Protein AF-A0A285HHF1-F1 (afdb_monomer_lite)

Secondary structure (DSSP, 8-state):
--------HHHHHHHHHHHHHHHHHHHHHHHHHHHHHHHHHHHHHHHHHHHHHHHHHHHHHHHHHHHHHHHHHHHHHHHHHHHHHHHHS---HHHHHHHHHHHHHHHHHHHHHHHHHHHHHHHHHHHHHHHHHHHHHHHHHHHHHHHHHHHHHHHHHHHHHHHHHHHHHHHHHHHHHHHHHHTSPP--

Foldseek 3Di:
DDDPDPQQLVSLLVVLVVLLVVLVVLLVVLVVLLVVLVVLLVVLVVLLVVLVVVVVVLVVLLVQLVVLLVQLVVLQVVLVVLVVVLVPDPDPPVSNVVSNVSSVVSNVSSVVSNVSSVVSVVVSVVSVVVSVVSNVVSVVSNVSSVVSNVSSVVSNVVSVVSNVVSVVSNVVSVVVVVVVVVVDPPDD

Radius of gyration: 40.67 Å; chains: 1; bounding box: 83×27×129 Å

Sequence (188 aa):
MTFPYVADPDGRDRAGQARDDVAELRDRAARLRDSDAGDRDRLAIERVAAGESMLWEEQDRLQAAALRDKAAASRAEAARLREQAAATGLPDREQLRVLWHQAAADREAAAADREQAAADRDAVRAYLWQVRREQAAAASDRAAAGRDRKDSAADRTAAEQDRDFVDCGRQQAAVERAMAEESRPPTR

Organism: NCBI:txid1036182

Structure (mmCIF, N/CA/C/O backbone):
data_AF-A0A285HHF1-F1
#
_entry.id   AF-A0A285HHF1-F1
#
loop_
_atom_site.group_PDB
_atom_site.id
_atom_site.type_symbol
_atom_site.label_atom_id
_atom_site.label_alt_id
_atom_site.label_comp_id
_atom_site.label_asym_id
_atom_site.label_entity_id
_atom_site.label_seq_id
_atom_site.pdbx_PDB_ins_code
_atom_site.Cartn_x
_atom_site.Cartn_y
_atom_site.Cartn_z
_atom_site.occupancy
_atom_site.B_iso_or_equiv
_atom_site.auth_seq_id
_atom_site.auth_comp_id
_atom_site.auth_asym_id
_atom_site.auth_atom_id
_atom_site.pdbx_PDB_model_num
ATOM 1 N N . MET A 1 1 ? 42.801 -19.812 -40.713 1.00 52.06 1 MET A N 1
ATOM 2 C CA . MET A 1 1 ? 42.753 -18.337 -40.673 1.00 52.06 1 MET A CA 1
ATOM 3 C C . MET A 1 1 ? 41.535 -17.899 -41.461 1.00 52.06 1 MET A C 1
ATOM 5 O O . MET A 1 1 ? 41.552 -17.961 -42.681 1.00 52.06 1 MET A O 1
ATOM 9 N N . THR A 1 2 ? 40.447 -17.577 -40.774 1.00 53.72 2 THR A N 1
ATOM 10 C CA . THR A 1 2 ? 39.254 -16.982 -41.381 1.00 53.72 2 THR A CA 1
ATOM 11 C C . THR A 1 2 ? 39.557 -15.505 -41.600 1.00 53.72 2 THR A C 1
ATOM 13 O O . THR A 1 2 ? 39.729 -14.768 -40.632 1.00 53.72 2 THR A O 1
ATOM 16 N N . PHE A 1 3 ? 39.705 -15.083 -42.856 1.00 47.31 3 PHE A N 1
ATOM 17 C CA . PHE A 1 3 ? 39.811 -13.661 -43.173 1.00 47.31 3 PHE A CA 1
ATOM 18 C C . PHE A 1 3 ? 38.476 -12.997 -42.814 1.00 47.31 3 PHE A C 1
ATOM 20 O O . PHE A 1 3 ? 37.436 -13.507 -43.245 1.00 47.31 3 PHE A O 1
ATOM 27 N N . PRO A 1 4 ? 38.464 -11.918 -42.010 1.00 59.91 4 PRO A N 1
ATOM 28 C CA . PRO A 1 4 ? 37.236 -11.187 -41.752 1.00 59.91 4 PRO A CA 1
ATOM 29 C C . PRO A 1 4 ? 36.729 -10.674 -43.097 1.00 59.91 4 PRO A C 1
ATOM 31 O O . PRO A 1 4 ? 37.432 -9.955 -43.805 1.00 59.91 4 PRO A O 1
ATOM 34 N N . TYR A 1 5 ? 35.534 -11.119 -43.475 1.00 64.62 5 TYR A N 1
ATOM 35 C CA . TYR A 1 5 ? 34.846 -10.648 -44.665 1.00 64.62 5 TYR A CA 1
ATOM 36 C C . TYR A 1 5 ? 34.687 -9.133 -44.516 1.00 64.62 5 TYR A C 1
ATOM 38 O O . TYR A 1 5 ? 33.949 -8.676 -43.641 1.00 64.62 5 TYR A O 1
ATOM 46 N N . VAL A 1 6 ? 35.437 -8.354 -45.300 1.00 58.50 6 VAL A N 1
ATOM 47 C CA . VAL A 1 6 ? 35.272 -6.899 -45.341 1.00 58.50 6 VAL A CA 1
ATOM 48 C C . VAL A 1 6 ? 33.879 -6.670 -45.903 1.00 58.50 6 VAL A C 1
ATOM 50 O O . VAL A 1 6 ? 33.626 -6.936 -47.076 1.00 58.50 6 VAL A O 1
ATOM 53 N N . ALA A 1 7 ? 32.945 -6.291 -45.035 1.00 67.62 7 ALA A N 1
ATOM 54 C CA . ALA A 1 7 ? 31.584 -6.021 -45.448 1.00 67.62 7 ALA A CA 1
ATOM 55 C C . ALA A 1 7 ? 31.609 -4.841 -46.426 1.00 67.62 7 ALA A C 1
ATOM 57 O O . ALA A 1 7 ? 31.965 -3.718 -46.055 1.00 67.62 7 ALA A O 1
ATOM 58 N N . ASP A 1 8 ? 31.237 -5.125 -47.673 1.00 83.50 8 ASP A N 1
ATOM 59 C CA . ASP A 1 8 ? 30.929 -4.129 -48.697 1.00 83.50 8 ASP A CA 1
ATOM 60 C C . ASP A 1 8 ? 30.085 -2.991 -48.076 1.00 83.50 8 ASP A C 1
ATOM 62 O O . ASP A 1 8 ? 29.221 -3.295 -47.241 1.00 83.50 8 ASP A O 1
ATOM 66 N N . PRO A 1 9 ? 30.346 -1.701 -48.370 1.00 82.12 9 PRO A N 1
ATOM 67 C CA . PRO A 1 9 ? 29.571 -0.563 -47.864 1.00 82.12 9 PRO A CA 1
ATOM 68 C C . PRO A 1 9 ? 28.051 -0.797 -47.797 1.00 82.12 9 PRO A C 1
ATOM 70 O O . PRO A 1 9 ? 27.448 -0.544 -46.754 1.00 82.12 9 PRO A O 1
ATOM 73 N N . ASP A 1 10 ? 27.446 -1.405 -48.820 1.00 82.56 10 ASP A N 1
ATOM 74 C CA . ASP A 1 10 ? 26.005 -1.711 -48.848 1.00 82.56 10 ASP A CA 1
ATOM 75 C C . ASP A 1 10 ? 25.582 -2.795 -47.833 1.00 82.56 10 ASP A C 1
ATOM 77 O O . ASP A 1 10 ? 24.429 -2.870 -47.393 1.00 82.56 10 ASP A O 1
ATOM 81 N N . GLY A 1 11 ? 26.502 -3.684 -47.460 1.00 84.69 11 GLY A N 1
ATOM 82 C CA . GLY A 1 11 ? 26.327 -4.639 -46.368 1.00 84.69 11 GLY A CA 1
ATOM 83 C C . GLY A 1 11 ? 26.357 -3.965 -44.995 1.00 84.69 11 GLY A C 1
ATOM 84 O O . GLY A 1 11 ? 25.571 -4.335 -44.121 1.00 84.69 11 GLY A O 1
ATOM 85 N N . ARG A 1 12 ? 27.213 -2.950 -44.812 1.00 84.06 12 ARG A N 1
ATOM 86 C CA . ARG A 1 12 ? 27.250 -2.136 -43.584 1.00 84.06 12 ARG A CA 1
ATOM 87 C C . ARG A 1 12 ? 26.017 -1.259 -43.436 1.00 84.06 12 ARG A C 1
ATOM 89 O O . ARG A 1 12 ? 25.470 -1.226 -42.341 1.00 84.06 12 ARG A O 1
ATOM 96 N N . ASP A 1 13 ? 25.534 -0.646 -44.515 1.00 84.50 13 ASP A N 1
ATOM 97 C CA . ASP A 1 13 ? 24.312 0.168 -44.487 1.00 84.50 13 ASP A CA 1
ATOM 98 C C . ASP A 1 13 ? 23.093 -0.681 -44.069 1.00 84.50 13 ASP A C 1
ATOM 100 O O . ASP A 1 13 ? 22.331 -0.291 -43.182 1.00 84.50 13 ASP A O 1
ATOM 104 N N . ARG A 1 14 ? 22.954 -1.904 -44.608 1.00 87.31 14 ARG A N 1
ATOM 105 C CA . ARG A 1 14 ? 21.893 -2.848 -44.199 1.00 87.31 14 ARG A CA 1
ATOM 106 C C . ARG A 1 14 ? 22.029 -3.324 -42.754 1.00 87.31 14 ARG A C 1
ATOM 108 O O . ARG A 1 14 ? 21.030 -3.405 -42.042 1.00 87.31 14 ARG A O 1
ATOM 115 N N . ALA A 1 15 ? 23.246 -3.645 -42.314 1.00 86.94 15 ALA A N 1
ATOM 116 C CA . ALA A 1 15 ? 23.499 -4.010 -40.920 1.00 86.94 15 ALA A CA 1
ATOM 117 C C . ALA A 1 15 ? 23.217 -2.836 -39.968 1.00 86.94 15 ALA A C 1
ATOM 119 O O . ALA A 1 15 ? 22.739 -3.051 -38.856 1.00 86.94 15 ALA A O 1
ATOM 120 N N . GLY A 1 16 ? 23.485 -1.610 -40.423 1.00 87.81 16 GLY A N 1
ATOM 121 C CA . GLY A 1 16 ? 23.166 -0.380 -39.720 1.00 87.81 16 GLY A CA 1
ATOM 122 C C . GLY A 1 16 ? 21.665 -0.193 -39.542 1.00 87.81 16 GLY A C 1
ATOM 123 O O . GLY A 1 16 ? 21.203 -0.037 -38.419 1.00 87.81 16 GLY A O 1
ATOM 124 N N . GLN A 1 17 ? 20.895 -0.333 -40.624 1.00 90.69 17 GLN A N 1
ATOM 125 C CA . GLN A 1 17 ? 19.433 -0.258 -40.564 1.00 90.69 17 GLN A CA 1
ATOM 126 C C . GLN A 1 17 ? 18.845 -1.277 -39.580 1.00 90.69 17 GLN A C 1
ATOM 128 O O . GLN A 1 17 ? 18.032 -0.921 -38.737 1.00 90.69 17 GLN A O 1
ATOM 133 N N . ALA A 1 18 ? 19.306 -2.530 -39.628 1.00 91.38 18 ALA A N 1
ATOM 134 C CA . ALA A 1 18 ? 18.828 -3.558 -38.707 1.00 91.38 18 ALA A CA 1
ATOM 135 C C . ALA A 1 18 ? 19.126 -3.222 -37.231 1.00 91.38 18 ALA A C 1
ATOM 137 O O . ALA A 1 18 ? 18.340 -3.566 -36.351 1.00 91.38 18 ALA A O 1
ATOM 138 N N . ARG A 1 19 ? 20.254 -2.560 -36.943 1.00 91.50 19 ARG A N 1
ATOM 139 C CA . ARG A 1 19 ? 20.588 -2.096 -35.588 1.00 91.50 19 ARG A CA 1
ATOM 140 C C . ARG A 1 19 ? 19.724 -0.917 -35.154 1.00 91.50 19 ARG A C 1
ATOM 142 O O . ARG A 1 19 ? 19.270 -0.923 -34.014 1.00 91.50 19 ARG A O 1
ATOM 149 N N . ASP A 1 20 ? 19.456 0.032 -36.047 1.00 90.56 20 ASP A N 1
ATOM 150 C CA . ASP A 1 20 ? 18.546 1.150 -35.774 1.00 90.56 20 ASP A CA 1
ATOM 151 C C . ASP A 1 20 ? 17.131 0.651 -35.457 1.00 90.56 20 ASP A C 1
ATOM 153 O O . ASP A 1 20 ? 16.539 1.077 -34.464 1.00 90.56 20 ASP A O 1
ATOM 157 N N . ASP A 1 21 ? 16.627 -0.318 -36.227 1.00 93.88 21 ASP A N 1
ATOM 158 C CA . ASP A 1 21 ? 15.320 -0.937 -35.988 1.00 93.88 21 ASP A CA 1
ATOM 159 C C . ASP A 1 21 ? 15.276 -1.617 -34.601 1.00 93.88 21 ASP A C 1
ATOM 161 O O . ASP A 1 21 ? 14.307 -1.482 -33.848 1.00 93.88 21 ASP A O 1
ATOM 165 N N . VAL A 1 22 ? 16.349 -2.323 -34.213 1.00 92.56 22 VAL A N 1
ATOM 166 C CA . VAL A 1 22 ? 16.480 -2.934 -32.876 1.00 92.56 22 VAL A CA 1
ATOM 167 C C . VAL A 1 22 ? 16.540 -1.870 -31.775 1.00 92.56 22 VAL A C 1
ATOM 169 O O . VAL A 1 22 ? 15.899 -2.037 -30.733 1.00 92.56 22 VAL A O 1
ATOM 172 N N . ALA A 1 23 ? 17.274 -0.777 -31.990 1.00 90.00 23 ALA A N 1
ATOM 173 C CA . ALA A 1 23 ? 17.367 0.337 -31.053 1.00 90.00 23 ALA A CA 1
ATOM 174 C C . ALA A 1 23 ? 16.000 1.017 -30.850 1.00 90.00 23 ALA A C 1
ATOM 176 O O . ALA A 1 23 ? 15.615 1.307 -29.716 1.00 90.00 23 ALA A O 1
ATOM 177 N N . GLU A 1 24 ? 15.221 1.210 -31.918 1.00 94.25 24 GLU A N 1
ATOM 178 C CA . GLU A 1 24 ? 13.861 1.753 -31.840 1.00 94.25 24 GLU A CA 1
ATOM 179 C C . GLU A 1 24 ? 12.906 0.825 -31.074 1.00 94.25 24 GLU A C 1
ATOM 181 O O . GLU A 1 24 ? 12.159 1.279 -30.199 1.00 94.25 24 GLU A O 1
ATOM 186 N N . LEU A 1 25 ? 12.955 -0.485 -31.339 1.00 94.50 25 LEU A N 1
ATOM 187 C CA . LEU A 1 25 ? 12.171 -1.470 -30.588 1.00 94.50 25 LEU A CA 1
ATOM 188 C C . LEU A 1 25 ? 12.514 -1.448 -29.093 1.00 94.50 25 LEU A C 1
ATOM 190 O O . LEU A 1 25 ? 11.609 -1.516 -28.255 1.00 94.50 25 LEU A O 1
ATOM 194 N N . ARG A 1 26 ? 13.801 -1.313 -28.756 1.00 93.12 26 ARG A N 1
ATOM 195 C CA . ARG A 1 26 ? 14.273 -1.223 -27.370 1.00 93.12 26 ARG A CA 1
ATOM 196 C C . ARG A 1 26 ? 13.771 0.050 -26.682 1.00 93.12 26 ARG A C 1
ATOM 198 O O . ARG A 1 26 ? 13.234 -0.035 -25.579 1.00 93.12 26 ARG A O 1
ATOM 205 N N . ASP A 1 27 ? 13.838 1.200 -27.349 1.00 92.88 27 ASP A N 1
ATOM 206 C CA . ASP A 1 27 ? 13.285 2.459 -26.831 1.00 92.88 27 ASP A CA 1
ATOM 207 C C . ASP A 1 27 ? 11.776 2.372 -26.593 1.00 92.88 27 ASP A C 1
ATOM 209 O O . ASP A 1 27 ? 11.262 2.858 -25.581 1.00 92.88 27 ASP A O 1
ATOM 213 N N . ARG A 1 28 ? 11.044 1.733 -27.512 1.00 95.50 28 ARG A N 1
ATOM 214 C CA . ARG A 1 28 ? 9.604 1.521 -27.355 1.00 95.50 28 ARG A CA 1
ATOM 215 C C . ARG A 1 28 ? 9.303 0.638 -26.147 1.00 95.50 28 ARG A C 1
ATOM 217 O O . ARG A 1 28 ? 8.414 0.977 -25.366 1.00 95.50 28 ARG A O 1
ATOM 224 N N . ALA A 1 29 ? 10.046 -0.453 -25.973 1.00 91.75 29 ALA A N 1
ATOM 225 C CA . ALA A 1 29 ? 9.913 -1.332 -24.815 1.00 91.75 29 ALA A CA 1
ATOM 226 C C . ALA A 1 29 ? 10.217 -0.593 -23.500 1.00 91.75 29 ALA A C 1
ATOM 228 O O . ALA A 1 29 ? 9.445 -0.704 -22.549 1.00 91.75 29 ALA A O 1
ATOM 229 N N . ALA A 1 30 ? 11.271 0.229 -23.467 1.00 90.69 30 ALA A N 1
ATOM 230 C CA . ALA A 1 30 ? 11.619 1.057 -22.314 1.00 90.69 30 ALA A CA 1
ATOM 231 C C . ALA A 1 30 ? 10.503 2.055 -21.951 1.00 90.69 30 ALA A C 1
ATOM 233 O O . ALA A 1 30 ? 10.163 2.208 -20.780 1.00 90.69 30 ALA A O 1
ATOM 234 N N . ARG A 1 31 ? 9.870 2.702 -22.942 1.00 94.88 31 ARG A N 1
ATOM 235 C CA . ARG A 1 31 ? 8.732 3.613 -22.699 1.00 94.88 31 ARG A CA 1
ATOM 236 C C . ARG A 1 31 ? 7.513 2.894 -22.126 1.00 94.88 31 ARG A C 1
ATOM 238 O O . ARG A 1 31 ? 6.874 3.427 -21.224 1.00 94.88 31 ARG A O 1
ATOM 245 N N . LEU A 1 32 ? 7.188 1.707 -22.643 1.00 95.69 32 LEU A N 1
ATOM 246 C CA . LEU A 1 32 ? 6.092 0.892 -22.109 1.00 95.69 32 LEU A CA 1
ATOM 247 C C . LEU A 1 32 ? 6.370 0.502 -20.656 1.00 95.69 32 LEU A C 1
ATOM 249 O O . LEU A 1 32 ? 5.525 0.715 -19.793 1.00 95.69 32 LEU A O 1
ATOM 253 N N . ARG A 1 33 ? 7.590 0.039 -20.367 1.00 94.44 33 ARG A N 1
ATOM 254 C CA . ARG A 1 33 ? 8.008 -0.319 -19.010 1.00 94.44 33 ARG A CA 1
ATOM 255 C C . ARG A 1 33 ? 7.965 0.880 -18.051 1.00 94.44 33 ARG A C 1
ATOM 257 O O . ARG A 1 33 ? 7.525 0.733 -16.915 1.00 94.44 33 ARG A O 1
ATOM 264 N N . ASP A 1 34 ? 8.365 2.071 -18.502 1.00 92.38 34 ASP A N 1
ATOM 265 C CA . ASP A 1 34 ? 8.253 3.307 -17.713 1.00 92.38 34 ASP A CA 1
ATOM 266 C C . ASP A 1 34 ? 6.791 3.680 -17.421 1.00 92.38 34 ASP A C 1
ATOM 268 O O . ASP A 1 34 ? 6.480 4.109 -16.307 1.00 92.38 34 ASP A O 1
ATOM 272 N N . SER A 1 35 ? 5.894 3.488 -18.396 1.00 96.19 35 SER A N 1
ATOM 273 C CA . SER A 1 35 ? 4.451 3.687 -18.216 1.00 96.19 35 SER A CA 1
ATOM 274 C C . SER A 1 35 ? 3.893 2.730 -17.165 1.00 96.19 35 SER A C 1
ATOM 276 O O . SER A 1 35 ? 3.292 3.180 -16.190 1.00 96.19 35 SER A O 1
ATOM 278 N N . ASP A 1 36 ? 4.171 1.432 -17.304 1.00 94.50 36 ASP A N 1
ATOM 279 C CA . ASP A 1 36 ? 3.724 0.397 -16.365 1.00 94.50 36 ASP A CA 1
ATOM 280 C C . ASP A 1 36 ? 4.267 0.651 -14.949 1.00 94.50 36 ASP A C 1
ATOM 282 O O . ASP A 1 36 ? 3.557 0.503 -13.950 1.00 94.50 36 ASP A O 1
ATOM 286 N N . ALA A 1 37 ? 5.526 1.086 -14.844 1.00 91.56 37 ALA A N 1
ATOM 287 C CA . ALA A 1 37 ? 6.136 1.487 -13.583 1.00 91.56 37 ALA A CA 1
ATOM 288 C C . ALA A 1 37 ? 5.448 2.720 -12.973 1.00 91.56 37 ALA A C 1
ATOM 290 O O . ALA A 1 37 ? 5.321 2.813 -11.751 1.00 91.56 37 ALA A O 1
ATOM 291 N N . GLY A 1 38 ? 5.019 3.675 -13.800 1.00 94.62 38 GLY A N 1
ATOM 292 C CA . GLY A 1 38 ? 4.247 4.842 -13.376 1.00 94.62 38 GLY A CA 1
ATOM 293 C C . GLY A 1 38 ? 2.868 4.467 -12.833 1.00 94.62 38 GLY A C 1
ATOM 294 O O . GLY A 1 38 ? 2.497 4.916 -11.748 1.00 94.62 38 GLY A O 1
ATOM 295 N N . ASP A 1 39 ? 2.140 3.604 -13.538 1.00 95.75 39 ASP A N 1
ATOM 296 C CA . ASP A 1 39 ? 0.823 3.133 -13.104 1.00 95.75 39 ASP A CA 1
ATOM 297 C C . ASP A 1 39 ? 0.916 2.309 -11.816 1.00 95.75 39 ASP A C 1
ATOM 299 O O . ASP A 1 39 ? 0.127 2.510 -10.890 1.00 95.75 39 ASP A O 1
ATOM 303 N N . ARG A 1 40 ? 1.934 1.449 -11.689 1.00 93.56 40 ARG A N 1
ATOM 304 C CA . ARG A 1 40 ? 2.183 0.689 -10.457 1.00 93.56 40 ARG A CA 1
ATOM 305 C C . ARG A 1 40 ? 2.459 1.599 -9.256 1.00 93.56 40 ARG A C 1
ATOM 307 O O . ARG A 1 40 ? 1.943 1.349 -8.169 1.00 93.56 40 ARG A O 1
ATOM 314 N N . ASP A 1 41 ? 3.248 2.656 -9.441 1.00 92.00 41 ASP A N 1
ATOM 315 C CA . ASP A 1 41 ? 3.540 3.639 -8.389 1.00 92.00 41 ASP A CA 1
ATOM 316 C C . ASP A 1 41 ? 2.273 4.405 -7.972 1.00 92.00 41 ASP A C 1
ATOM 318 O O . ASP A 1 41 ? 2.004 4.565 -6.779 1.00 92.00 41 ASP A O 1
ATOM 322 N N . ARG A 1 42 ? 1.433 4.793 -8.944 1.00 95.50 42 ARG A N 1
ATOM 323 C CA . ARG A 1 42 ? 0.135 5.433 -8.683 1.00 95.50 42 ARG A CA 1
ATOM 324 C C . ARG A 1 42 ? -0.789 4.527 -7.868 1.00 95.50 42 ARG A C 1
ATOM 326 O O . ARG A 1 42 ? -1.274 4.953 -6.824 1.00 95.50 42 ARG A O 1
ATOM 333 N N . LEU A 1 43 ? -0.963 3.273 -8.283 1.00 94.56 43 LEU A N 1
ATOM 334 C CA . LEU A 1 43 ? -1.783 2.298 -7.554 1.00 94.56 43 LEU A CA 1
ATOM 335 C C . LEU A 1 43 ? -1.257 2.059 -6.131 1.00 94.56 43 LEU A C 1
ATOM 337 O O . LEU A 1 43 ? -2.036 1.945 -5.184 1.00 94.56 43 LEU A O 1
ATOM 341 N N . ALA A 1 44 ? 0.067 2.026 -5.951 1.00 91.81 44 ALA A N 1
ATOM 342 C CA . ALA A 1 44 ? 0.682 1.913 -4.633 1.00 91.81 44 ALA A CA 1
ATOM 343 C C . ALA A 1 44 ? 0.378 3.134 -3.741 1.00 91.81 44 ALA A C 1
ATOM 345 O O . ALA A 1 44 ? 0.133 2.968 -2.547 1.00 91.81 44 ALA A O 1
ATOM 346 N N . ILE A 1 45 ? 0.371 4.353 -4.298 1.00 92.31 45 ILE A N 1
ATOM 347 C CA . ILE A 1 45 ? -0.043 5.575 -3.585 1.00 92.31 45 ILE A CA 1
ATOM 348 C C . ILE A 1 45 ? -1.521 5.496 -3.184 1.00 92.31 45 ILE A C 1
ATOM 350 O O . ILE A 1 45 ? -1.841 5.711 -2.016 1.00 92.31 45 ILE A O 1
ATOM 354 N N . GLU A 1 46 ? -2.405 5.161 -4.123 1.00 94.06 46 GLU A N 1
ATOM 355 C CA . GLU A 1 46 ? -3.854 5.078 -3.890 1.00 94.06 46 GLU A CA 1
ATOM 356 C C . GLU A 1 46 ? -4.197 4.066 -2.791 1.00 94.06 46 GLU A C 1
ATOM 358 O O . GLU A 1 46 ? -4.986 4.359 -1.894 1.00 94.06 46 GLU A O 1
ATOM 363 N N . ARG A 1 47 ? -3.540 2.902 -2.801 1.00 90.81 47 ARG A N 1
ATOM 364 C CA . ARG A 1 47 ? -3.688 1.871 -1.767 1.00 90.81 47 ARG A CA 1
ATOM 365 C C . ARG A 1 47 ? -3.303 2.380 -0.375 1.00 90.81 47 ARG A C 1
ATOM 367 O O . ARG A 1 47 ? -4.009 2.101 0.593 1.00 90.81 47 ARG A O 1
ATOM 374 N N . VAL A 1 48 ? -2.202 3.126 -0.261 1.00 92.06 48 VAL A N 1
ATOM 375 C CA . VAL A 1 48 ? -1.783 3.723 1.020 1.00 92.06 48 VAL A CA 1
ATOM 376 C C . VAL A 1 48 ? -2.800 4.771 1.481 1.00 92.06 48 VAL A C 1
ATOM 378 O O . VAL A 1 48 ? -3.225 4.726 2.633 1.00 92.06 48 VAL A O 1
ATOM 381 N N . ALA A 1 49 ? -3.256 5.644 0.581 1.00 91.25 49 ALA A N 1
ATOM 382 C CA . ALA A 1 49 ? -4.241 6.683 0.889 1.00 91.25 49 ALA A CA 1
ATOM 383 C C . ALA A 1 49 ? -5.603 6.108 1.329 1.00 91.25 49 ALA A C 1
ATOM 385 O O . ALA A 1 49 ? -6.235 6.621 2.257 1.00 91.25 49 ALA A O 1
ATOM 386 N N . ALA A 1 50 ? -6.047 5.007 0.714 1.00 90.12 50 ALA A N 1
ATOM 387 C CA . ALA A 1 50 ? -7.258 4.299 1.126 1.00 90.12 50 ALA A CA 1
ATOM 388 C C . ALA A 1 50 ? -7.141 3.765 2.568 1.00 90.12 50 ALA A C 1
ATOM 390 O O . ALA A 1 50 ? -8.076 3.900 3.359 1.00 90.12 50 ALA A O 1
ATOM 391 N N . GLY A 1 51 ? -5.972 3.231 2.938 1.00 88.88 51 GLY A N 1
ATOM 392 C CA . GLY A 1 51 ? -5.682 2.803 4.311 1.00 88.88 51 GLY A CA 1
ATOM 393 C C . GLY A 1 51 ? -5.598 3.954 5.324 1.00 88.88 51 GLY A C 1
ATOM 394 O O . GLY A 1 51 ? -5.857 3.757 6.507 1.00 88.88 51 GLY A O 1
ATOM 395 N N . GLU A 1 52 ? -5.265 5.171 4.902 1.00 89.19 52 GLU A N 1
ATOM 396 C CA . GLU A 1 52 ? -5.285 6.338 5.796 1.00 89.19 52 GLU A CA 1
ATOM 397 C C . GLU A 1 52 ? -6.709 6.829 6.061 1.00 89.19 52 GLU A C 1
ATOM 399 O O . GLU A 1 52 ? -7.038 7.190 7.188 1.00 89.19 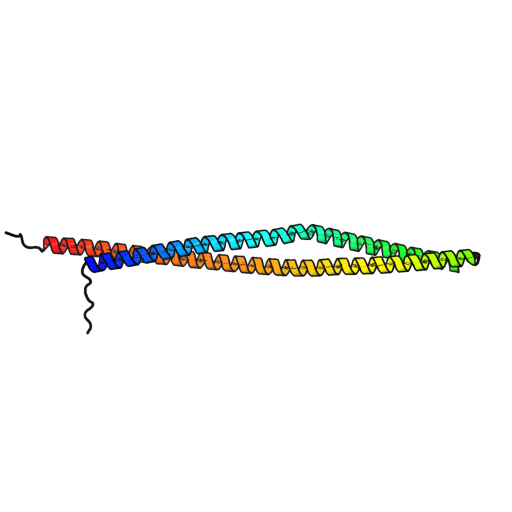52 GLU A O 1
ATOM 404 N N . SER A 1 53 ? -7.578 6.792 5.050 1.00 88.12 53 SER A N 1
ATOM 405 C CA . SER A 1 53 ? -8.971 7.233 5.189 1.00 88.12 53 SER A CA 1
ATOM 406 C C . SER A 1 53 ? -9.755 6.331 6.147 1.00 88.12 53 SER A C 1
ATOM 408 O O . SER A 1 53 ? -10.427 6.816 7.054 1.00 88.12 53 SER A O 1
ATOM 410 N N . MET A 1 54 ? -9.582 5.016 6.015 1.00 90.12 54 MET A N 1
ATOM 411 C CA . MET A 1 54 ? -10.203 4.020 6.892 1.00 90.12 54 MET A CA 1
ATOM 412 C C . MET A 1 54 ? -9.661 4.067 8.337 1.00 90.12 54 MET A C 1
ATOM 414 O O . MET A 1 54 ? -10.335 3.629 9.264 1.00 90.12 54 MET A O 1
ATOM 418 N N . LEU A 1 55 ? -8.471 4.639 8.574 1.00 91.06 55 LEU A N 1
ATOM 419 C CA . LEU A 1 55 ? -7.894 4.738 9.921 1.00 91.06 55 LEU A CA 1
ATOM 420 C C . LEU A 1 55 ? -8.741 5.615 10.855 1.00 91.06 55 LEU A C 1
ATOM 422 O O . LEU A 1 55 ? -8.807 5.326 12.049 1.00 91.06 55 LEU A O 1
ATOM 426 N N . TRP A 1 56 ? -9.381 6.664 10.334 1.00 88.69 56 TRP A N 1
ATOM 427 C CA . TRP A 1 56 ? -10.236 7.544 11.135 1.00 88.69 56 TRP A CA 1
ATOM 428 C C . TRP A 1 56 ? -11.470 6.811 11.662 1.00 88.69 56 TRP A C 1
A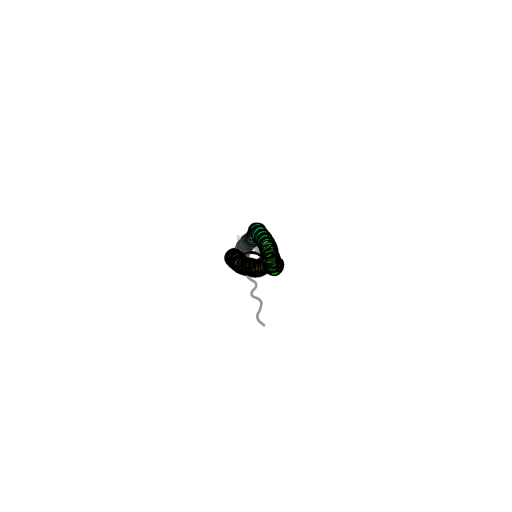TOM 430 O O . TRP A 1 56 ? -11.765 6.893 12.852 1.00 88.69 56 TRP A O 1
ATOM 440 N N . GLU A 1 57 ? -12.119 6.006 10.820 1.00 90.88 57 GLU A N 1
ATOM 441 C CA . GLU A 1 57 ? -13.267 5.190 11.234 1.00 90.88 57 GLU A CA 1
ATOM 442 C C . GLU A 1 57 ? -12.886 4.189 12.333 1.00 90.88 57 GLU A C 1
ATOM 444 O O . GLU A 1 57 ? -13.632 3.966 13.287 1.00 90.88 57 GLU A O 1
ATOM 449 N N . GLU A 1 58 ? -11.697 3.595 12.236 1.00 91.88 58 GLU A N 1
ATOM 450 C CA . GLU A 1 58 ? -11.208 2.641 13.233 1.00 91.88 58 GLU A CA 1
ATOM 451 C C . GLU A 1 58 ? -10.804 3.329 14.546 1.00 91.88 58 GLU A C 1
ATOM 453 O O . GLU A 1 58 ? -10.985 2.763 15.627 1.00 91.88 58 GLU A O 1
ATOM 458 N N . GLN A 1 59 ? -10.317 4.574 14.491 1.00 92.38 59 GLN A N 1
ATOM 459 C CA . GLN A 1 59 ? -10.117 5.391 15.691 1.00 92.38 59 GLN A CA 1
ATOM 460 C C . GLN A 1 59 ? -11.446 5.693 16.387 1.00 92.38 59 GLN A C 1
ATOM 462 O O . GLN A 1 59 ? -11.530 5.549 17.609 1.00 92.38 59 GLN A O 1
ATOM 467 N N . ASP A 1 60 ? -12.489 6.034 15.632 1.00 93.00 60 ASP A N 1
ATOM 468 C CA . ASP A 1 60 ? -13.829 6.251 16.181 1.00 93.00 60 ASP A CA 1
ATOM 469 C C . ASP A 1 60 ? -14.380 4.971 16.827 1.00 93.00 60 ASP A C 1
ATOM 471 O O . ASP A 1 60 ? -14.928 5.018 17.933 1.00 93.00 60 ASP A O 1
ATOM 475 N N . ARG A 1 61 ? -14.160 3.798 16.213 1.00 89.75 61 ARG A N 1
ATOM 476 C CA . ARG A 1 61 ? -14.517 2.502 16.821 1.00 89.75 61 ARG A CA 1
ATOM 477 C C . ARG A 1 61 ? -13.768 2.241 18.126 1.00 89.75 61 ARG A C 1
ATOM 479 O O . ARG A 1 61 ? -14.389 1.800 19.092 1.00 89.75 61 ARG A O 1
ATOM 486 N N . LEU A 1 62 ? -12.471 2.548 18.202 1.00 93.81 62 LEU A N 1
ATOM 487 C CA . LEU A 1 62 ? -11.707 2.432 19.451 1.00 93.81 62 LEU A CA 1
ATOM 488 C C . LEU A 1 62 ? -12.229 3.375 20.538 1.00 93.81 62 LEU A C 1
ATOM 490 O O . LEU A 1 62 ? -12.330 2.977 21.701 1.00 93.81 62 LEU A O 1
ATOM 494 N N . GLN A 1 63 ? -12.564 4.614 20.181 1.00 95.38 63 GLN A N 1
ATOM 495 C CA . GLN A 1 63 ? -13.152 5.564 21.122 1.00 95.38 63 GLN A CA 1
ATOM 496 C C . GLN A 1 63 ? -14.512 5.068 21.620 1.00 95.38 63 GLN A C 1
ATOM 498 O O . GLN A 1 63 ? -14.766 5.091 22.826 1.00 95.38 63 GLN A O 1
ATOM 503 N N . ALA A 1 64 ? -15.355 4.549 20.724 1.00 91.31 64 ALA A N 1
ATOM 504 C CA . ALA A 1 64 ? -16.635 3.952 21.080 1.00 91.31 64 ALA A CA 1
ATOM 505 C C . ALA A 1 64 ? -16.462 2.747 22.022 1.00 91.31 64 ALA A C 1
ATOM 507 O O . ALA A 1 64 ? -17.144 2.673 23.045 1.00 91.31 64 ALA A O 1
ATOM 508 N N . ALA A 1 65 ? -15.507 1.855 21.745 1.00 90.88 65 ALA A N 1
ATOM 509 C CA . ALA A 1 65 ? -15.172 0.732 22.620 1.00 90.88 65 ALA A CA 1
ATOM 510 C C . ALA A 1 65 ? -14.729 1.206 24.016 1.00 90.88 65 ALA A C 1
ATOM 512 O O . ALA A 1 65 ? -15.209 0.700 25.029 1.00 90.88 65 ALA A O 1
ATOM 513 N N . ALA A 1 66 ? -13.888 2.242 24.091 1.00 93.62 66 ALA A N 1
ATOM 514 C CA . ALA A 1 66 ? -13.451 2.816 25.363 1.00 93.62 66 ALA A CA 1
ATOM 515 C C . ALA A 1 66 ? -14.605 3.465 26.151 1.00 93.62 66 ALA A C 1
ATOM 517 O O . ALA A 1 66 ? -14.638 3.395 27.383 1.00 93.62 66 ALA A O 1
ATOM 518 N N . LEU A 1 67 ? -15.559 4.102 25.465 1.00 94.56 67 LEU A N 1
ATOM 519 C CA . LEU A 1 67 ? -16.769 4.638 26.092 1.00 94.56 67 LEU A CA 1
ATOM 520 C C . LEU A 1 67 ? -17.675 3.517 26.622 1.00 94.56 67 LEU A C 1
ATOM 522 O O . LEU A 1 67 ? -18.192 3.646 27.733 1.00 94.56 67 LEU A O 1
ATOM 526 N N . ARG A 1 68 ? -17.816 2.406 25.887 1.00 90.19 68 ARG A N 1
ATOM 527 C CA . ARG A 1 68 ? -18.545 1.208 26.345 1.00 90.19 68 ARG A CA 1
ATOM 528 C C . ARG A 1 68 ? -17.902 0.588 27.579 1.00 90.19 68 ARG A C 1
ATOM 530 O O . ARG A 1 68 ? -18.601 0.337 28.553 1.00 90.19 68 ARG A O 1
ATOM 537 N N . ASP A 1 69 ? -16.579 0.436 27.601 1.00 91.25 69 ASP A N 1
ATOM 538 C CA . ASP A 1 69 ? -15.860 -0.080 28.774 1.00 91.25 69 ASP A CA 1
ATOM 539 C C . ASP A 1 69 ? -16.092 0.796 30.019 1.00 91.25 69 ASP A C 1
ATOM 541 O O . ASP A 1 69 ? -16.331 0.283 31.118 1.00 91.25 69 ASP A O 1
ATOM 545 N N . LYS A 1 70 ? -16.083 2.127 29.855 1.00 93.00 70 LYS A N 1
ATOM 546 C CA . LYS A 1 70 ? -16.421 3.067 30.937 1.00 93.00 70 LYS A CA 1
ATOM 547 C C . LYS A 1 70 ? -17.867 2.898 31.401 1.00 93.00 70 LYS A C 1
ATOM 549 O O . LYS A 1 70 ? -18.102 2.821 32.604 1.00 93.00 70 LYS A O 1
ATOM 554 N N . ALA A 1 71 ? -18.821 2.803 30.474 1.00 88.50 71 ALA A N 1
ATOM 555 C CA . ALA A 1 71 ? -20.229 2.587 30.800 1.00 88.50 71 ALA A CA 1
ATOM 556 C C . ALA A 1 71 ? -20.442 1.259 31.548 1.00 88.50 71 ALA A C 1
ATOM 558 O O . ALA A 1 71 ? -21.124 1.230 32.574 1.00 88.50 71 ALA A O 1
ATOM 559 N N . ALA A 1 72 ? -19.790 0.184 31.102 1.00 87.81 72 ALA A N 1
ATOM 560 C CA . ALA A 1 72 ? -19.801 -1.115 31.761 1.00 87.81 72 ALA A CA 1
ATOM 561 C C . ALA A 1 72 ? -19.226 -1.049 33.182 1.00 87.81 72 ALA A C 1
ATOM 563 O O . ALA A 1 72 ? -19.778 -1.644 34.109 1.00 87.81 72 ALA A O 1
ATOM 564 N N . ALA A 1 73 ? -18.128 -0.314 33.382 1.00 90.56 73 ALA A N 1
ATOM 565 C CA . ALA A 1 73 ? -17.558 -0.088 34.708 1.00 90.56 73 ALA A CA 1
ATOM 566 C C . ALA A 1 73 ? -18.530 0.679 35.622 1.00 90.56 73 ALA A C 1
ATOM 568 O O . ALA A 1 73 ? -18.754 0.259 36.756 1.00 90.56 73 ALA A O 1
ATOM 569 N N . SER A 1 74 ? -19.167 1.742 35.120 1.00 93.56 74 SER A N 1
ATOM 570 C CA . SER A 1 74 ? -20.171 2.502 35.874 1.00 93.56 74 SER A CA 1
ATOM 571 C C . SER A 1 74 ? -21.396 1.661 36.246 1.00 93.56 74 SER A C 1
ATOM 573 O O . SER A 1 74 ? -21.867 1.755 37.377 1.00 93.56 74 SER A O 1
ATOM 575 N N . ARG A 1 75 ? -21.897 0.805 35.343 1.00 89.31 75 ARG A N 1
ATOM 576 C CA . ARG A 1 75 ? -23.018 -0.109 35.643 1.00 89.31 75 ARG A CA 1
ATOM 577 C C . ARG A 1 75 ? -22.643 -1.166 36.674 1.00 89.31 75 ARG A C 1
ATOM 579 O O . ARG A 1 75 ? -23.413 -1.410 37.597 1.00 89.31 75 ARG A O 1
ATOM 586 N N . ALA A 1 76 ? -21.451 -1.751 36.565 1.00 88.75 76 ALA A N 1
ATOM 587 C CA . ALA A 1 76 ? -20.955 -2.704 37.556 1.00 88.75 76 ALA A CA 1
ATOM 588 C C . ALA A 1 76 ? -20.827 -2.064 38.951 1.00 88.75 76 ALA A C 1
ATOM 590 O O . ALA A 1 76 ? -21.191 -2.682 39.951 1.00 88.75 76 ALA A O 1
ATOM 591 N N . GLU A 1 77 ? -20.372 -0.812 39.018 1.00 93.06 77 GLU A N 1
ATOM 592 C CA . GLU A 1 77 ? -20.304 -0.061 40.272 1.00 93.06 77 GLU A CA 1
ATOM 593 C C . GLU A 1 77 ? -21.700 0.259 40.827 1.00 93.06 77 GLU A C 1
ATOM 595 O O . GLU A 1 77 ? -21.956 0.062 42.014 1.00 93.06 77 GLU A O 1
ATOM 600 N N . ALA A 1 78 ? -22.642 0.670 39.975 1.00 87.12 78 ALA A N 1
ATOM 601 C CA . ALA A 1 78 ? -24.028 0.893 40.378 1.00 87.12 78 ALA A CA 1
ATOM 602 C C . ALA A 1 78 ? -24.692 -0.393 40.906 1.00 87.12 78 ALA A C 1
ATOM 604 O O . ALA A 1 78 ? -25.416 -0.351 41.903 1.00 87.12 78 ALA A O 1
ATOM 605 N N . ALA A 1 79 ? -24.437 -1.547 40.279 1.00 88.06 79 ALA A N 1
ATOM 606 C CA . ALA A 1 79 ? -24.891 -2.847 40.771 1.00 88.06 79 ALA A CA 1
ATOM 607 C C . ALA A 1 79 ? -24.330 -3.133 42.175 1.00 88.06 79 ALA A C 1
ATOM 609 O O . ALA A 1 79 ? -25.094 -3.417 43.098 1.00 88.06 79 ALA A O 1
ATOM 610 N N . ARG A 1 80 ? -23.018 -2.930 42.369 1.00 93.12 80 ARG A N 1
ATOM 611 C CA . ARG A 1 80 ? -22.343 -3.093 43.666 1.00 93.12 80 ARG A CA 1
ATOM 612 C C . ARG A 1 80 ? -22.954 -2.213 44.759 1.00 93.12 80 ARG A C 1
ATOM 614 O O . ARG A 1 80 ? -23.204 -2.695 45.861 1.00 93.12 80 ARG A O 1
ATOM 621 N N . LEU A 1 81 ? -23.224 -0.940 44.467 1.00 90.00 81 LEU A N 1
ATOM 622 C CA . LEU A 1 81 ? -23.841 -0.016 45.426 1.00 90.00 81 LEU A CA 1
ATOM 623 C C . LEU A 1 81 ? -25.273 -0.434 45.794 1.00 90.00 81 LEU A C 1
ATOM 625 O O . LEU A 1 81 ? -25.644 -0.370 46.965 1.00 90.00 81 LEU A O 1
ATOM 629 N N . ARG A 1 82 ? -26.071 -0.915 44.829 1.00 87.31 82 ARG A N 1
ATOM 630 C CA . ARG A 1 82 ? -27.422 -1.436 45.111 1.00 87.31 82 ARG A CA 1
ATOM 631 C C . ARG A 1 82 ? -27.384 -2.685 45.985 1.00 87.31 82 ARG A C 1
ATOM 633 O O . ARG A 1 82 ? -28.211 -2.821 46.881 1.00 87.31 82 ARG A O 1
ATOM 640 N N . GLU A 1 83 ? -26.414 -3.567 45.773 1.00 87.69 83 GLU A N 1
ATOM 641 C CA . GLU A 1 83 ? -26.211 -4.751 46.615 1.00 87.69 83 GLU A CA 1
ATOM 642 C C . GLU A 1 83 ? -25.806 -4.378 48.046 1.00 87.69 83 GLU A C 1
ATOM 644 O O . GLU A 1 83 ? -26.323 -4.951 49.002 1.00 87.69 83 GLU A O 1
ATOM 649 N N . GLN A 1 84 ? -24.935 -3.380 48.210 1.00 89.56 84 GLN A N 1
ATOM 650 C CA . GLN A 1 84 ? -24.569 -2.851 49.528 1.00 89.56 84 GLN A CA 1
ATOM 651 C C . GLN A 1 84 ? -25.764 -2.203 50.238 1.00 89.56 84 GLN A C 1
ATOM 653 O O . GLN A 1 84 ? -25.963 -2.422 51.433 1.00 89.56 84 GLN A O 1
ATOM 658 N N . ALA A 1 85 ? -26.590 -1.443 49.513 1.00 83.94 85 ALA A N 1
ATOM 659 C CA . ALA A 1 85 ? -27.814 -0.856 50.052 1.00 83.94 85 ALA A CA 1
ATOM 660 C C . ALA A 1 85 ? -28.815 -1.938 50.490 1.00 83.94 85 ALA A C 1
ATOM 662 O O . ALA A 1 85 ? -29.377 -1.857 51.581 1.00 83.94 85 ALA A O 1
ATOM 663 N N . ALA A 1 86 ? -28.974 -2.992 49.683 1.00 84.81 86 ALA A N 1
ATOM 664 C CA . ALA A 1 86 ? -29.784 -4.159 50.021 1.00 84.81 86 ALA A CA 1
ATOM 665 C C . ALA A 1 86 ? -29.272 -4.880 51.283 1.00 84.81 86 ALA A C 1
ATOM 667 O O . ALA A 1 86 ? -30.069 -5.373 52.072 1.00 84.81 86 ALA A O 1
ATOM 668 N N . ALA A 1 87 ? -27.954 -4.920 51.499 1.00 84.81 87 ALA A N 1
ATOM 669 C CA . ALA A 1 87 ? -27.353 -5.565 52.666 1.00 84.81 87 ALA A CA 1
ATOM 670 C C . ALA A 1 87 ? -27.422 -4.730 53.961 1.00 84.81 87 ALA A C 1
ATOM 672 O O . ALA A 1 87 ? -27.297 -5.294 55.047 1.00 84.81 87 ALA A O 1
ATOM 673 N N . THR A 1 88 ? -27.567 -3.404 53.862 1.00 87.44 88 THR A N 1
ATOM 674 C CA . THR A 1 88 ? -27.458 -2.476 55.007 1.00 87.44 88 THR A CA 1
ATOM 675 C C . THR A 1 88 ? -28.780 -1.840 55.432 1.00 87.44 88 THR A C 1
ATOM 677 O O . THR A 1 88 ? -28.930 -1.490 56.602 1.00 87.44 88 THR A O 1
ATOM 680 N N . GLY A 1 89 ? -29.751 -1.692 54.527 1.00 74.25 89 GLY A N 1
ATOM 681 C CA . GLY A 1 89 ? -31.104 -1.291 54.900 1.00 74.25 89 GLY A CA 1
ATOM 682 C C . GLY A 1 89 ? -31.879 -2.441 55.552 1.00 74.25 89 GLY A C 1
ATOM 683 O O . GLY A 1 89 ? -31.510 -3.605 55.422 1.00 74.25 89 GLY A O 1
ATOM 684 N N . LEU A 1 90 ? -33.021 -2.131 56.170 1.00 74.44 90 LEU A N 1
ATOM 685 C CA . LEU A 1 90 ? -34.107 -3.092 56.420 1.00 74.44 90 LEU A CA 1
ATOM 686 C C . LEU A 1 90 ? -35.200 -2.946 55.334 1.00 74.44 90 LEU A C 1
ATOM 688 O O . LEU A 1 90 ? -36.342 -2.636 55.679 1.00 74.44 90 LEU A O 1
ATOM 692 N N . PRO A 1 91 ? -34.888 -3.060 54.024 1.00 75.31 91 PRO A N 1
ATOM 693 C CA . PRO A 1 91 ? -35.917 -3.056 52.996 1.00 75.31 91 PRO A CA 1
ATOM 694 C C . PRO A 1 91 ? -36.842 -4.256 53.199 1.00 75.31 91 PRO A C 1
ATOM 696 O O . PRO A 1 91 ? -36.431 -5.311 53.695 1.00 75.31 91 PRO A O 1
ATOM 699 N N . ASP A 1 92 ? -38.100 -4.109 52.794 1.00 89.31 92 ASP A N 1
ATOM 700 C CA . ASP A 1 92 ? -38.978 -5.269 52.736 1.00 89.31 92 ASP A CA 1
ATOM 701 C C . ASP A 1 92 ? -38.444 -6.302 51.717 1.00 89.31 92 ASP A C 1
ATOM 703 O O . ASP A 1 92 ? -37.587 -6.032 50.866 1.00 89.31 92 ASP A O 1
ATOM 707 N N . ARG A 1 93 ? -38.954 -7.530 51.807 1.00 88.50 93 ARG A N 1
ATOM 708 C CA . ARG A 1 93 ? -38.505 -8.655 50.978 1.00 88.50 93 ARG A CA 1
ATOM 709 C C . ARG A 1 93 ? -38.698 -8.429 49.471 1.00 88.50 93 ARG A C 1
ATOM 711 O O . ARG A 1 93 ? -37.920 -8.964 48.681 1.00 88.50 93 ARG A O 1
ATOM 718 N N . GLU A 1 94 ? -39.719 -7.683 49.070 1.00 92.12 94 GLU A N 1
ATOM 719 C CA . GLU A 1 94 ? -39.988 -7.368 47.667 1.00 92.12 94 GLU A CA 1
ATOM 720 C C . GLU A 1 94 ? -39.006 -6.311 47.146 1.00 92.12 94 GLU A C 1
ATOM 722 O O . GLU A 1 94 ? -38.449 -6.469 46.060 1.00 92.12 94 GLU A O 1
ATOM 727 N N . GLN A 1 95 ? -38.675 -5.301 47.952 1.00 88.44 95 GLN A N 1
ATOM 728 C CA . GLN A 1 95 ? -37.641 -4.316 47.616 1.00 88.44 95 GLN A CA 1
ATOM 729 C C . GLN A 1 95 ? -36.264 -4.968 47.410 1.00 88.44 95 GLN A C 1
ATOM 731 O O . GLN A 1 95 ? -35.570 -4.644 46.444 1.00 88.44 95 GLN A O 1
ATOM 736 N N . LEU A 1 96 ? -35.885 -5.938 48.255 1.00 88.00 96 LEU A N 1
ATOM 737 C CA . LEU A 1 96 ? -34.650 -6.720 48.072 1.00 88.00 96 LEU A CA 1
ATOM 738 C C . LEU A 1 96 ? -34.621 -7.458 46.735 1.00 88.00 96 LEU A C 1
ATOM 740 O O . LEU A 1 96 ? -33.618 -7.414 46.022 1.00 88.00 96 LEU A O 1
ATOM 744 N N . ARG A 1 97 ? -35.728 -8.121 46.380 1.00 90.75 97 ARG A N 1
ATOM 745 C CA . ARG A 1 97 ? -35.851 -8.836 45.104 1.00 90.75 97 ARG A CA 1
ATOM 746 C C . ARG A 1 97 ? -35.664 -7.899 43.920 1.00 90.75 97 ARG A C 1
ATOM 748 O O . ARG A 1 97 ? -34.913 -8.235 43.007 1.00 90.75 97 ARG A O 1
ATOM 755 N N . VAL A 1 98 ? -36.298 -6.726 43.946 1.00 92.38 98 VAL A N 1
ATOM 756 C CA . VAL A 1 98 ? -36.161 -5.723 42.880 1.00 92.38 98 VAL A CA 1
ATOM 757 C C . VAL A 1 98 ? -34.710 -5.253 42.753 1.00 92.38 98 VAL A C 1
ATOM 759 O O . VAL A 1 98 ? -34.176 -5.244 41.644 1.00 92.38 98 VAL A O 1
ATOM 762 N N . LEU A 1 99 ? -34.045 -4.923 43.866 1.00 88.25 99 LEU A N 1
ATOM 763 C CA . LEU A 1 99 ? -32.650 -4.469 43.851 1.00 88.25 99 LEU A CA 1
ATOM 764 C C . LEU A 1 99 ? -31.696 -5.538 43.306 1.00 88.25 99 LEU A C 1
ATOM 766 O O . LEU A 1 99 ? -30.823 -5.220 42.499 1.00 88.25 99 LEU A O 1
ATOM 770 N N . TRP A 1 100 ? -31.874 -6.803 43.692 1.00 88.06 100 TRP A N 1
ATOM 771 C CA . TRP A 1 100 ? -31.057 -7.901 43.171 1.00 88.06 100 TRP A CA 1
ATOM 772 C C . TRP A 1 100 ? -31.312 -8.184 41.692 1.00 88.06 100 TRP A C 1
ATOM 774 O O . TRP A 1 100 ? -30.352 -8.402 40.955 1.00 88.06 100 TRP A O 1
ATOM 784 N N . HIS A 1 101 ? -32.565 -8.132 41.231 1.00 93.44 101 HIS A N 1
ATOM 785 C CA . HIS A 1 101 ? -32.871 -8.267 39.806 1.00 93.44 101 HIS A CA 1
ATOM 786 C C . HIS A 1 101 ? -32.248 -7.138 38.976 1.00 93.44 101 HIS A C 1
ATOM 788 O O . HIS A 1 101 ? -31.653 -7.410 37.936 1.00 93.44 101 HIS A O 1
ATOM 794 N N . GLN A 1 102 ? -32.320 -5.890 39.448 1.00 90.56 102 GLN A N 1
ATOM 795 C CA . GLN A 1 102 ? -31.681 -4.753 38.778 1.00 90.56 102 GLN A CA 1
ATOM 796 C C . GLN A 1 102 ? -30.156 -4.880 38.756 1.00 90.56 102 GLN A C 1
ATOM 798 O O . GLN A 1 102 ? -29.539 -4.654 37.720 1.00 90.56 102 GLN A O 1
ATOM 803 N N . ALA A 1 103 ? -29.543 -5.275 39.874 1.00 85.25 103 ALA A N 1
ATOM 804 C CA . ALA A 1 103 ? -28.101 -5.487 39.938 1.00 85.25 103 ALA A CA 1
ATOM 805 C C . ALA A 1 103 ? -27.650 -6.606 38.984 1.00 85.25 103 ALA A C 1
ATOM 807 O O . ALA A 1 103 ? -26.657 -6.444 38.278 1.00 85.25 103 ALA A O 1
ATOM 808 N N . ALA A 1 104 ? -28.395 -7.713 38.907 1.00 90.94 104 ALA A N 1
ATOM 809 C CA . ALA A 1 104 ? -28.118 -8.792 37.963 1.00 90.94 104 ALA A CA 1
ATOM 810 C C . ALA A 1 104 ? -28.199 -8.313 36.502 1.00 90.94 104 ALA A C 1
ATOM 812 O O . ALA A 1 104 ? -27.268 -8.563 35.738 1.00 90.94 104 ALA A O 1
ATOM 813 N N . ALA A 1 105 ? -29.249 -7.564 36.148 1.00 92.81 105 ALA A N 1
ATOM 814 C CA . ALA A 1 105 ? -29.411 -6.992 34.811 1.00 92.81 105 ALA A CA 1
ATOM 815 C C . ALA A 1 105 ? -28.276 -6.013 34.452 1.00 92.81 105 ALA A C 1
ATOM 817 O O . ALA A 1 105 ? -27.736 -6.065 33.349 1.00 92.81 105 ALA A O 1
ATOM 818 N N . ASP A 1 106 ? -27.851 -5.162 35.391 1.00 88.00 106 ASP A N 1
ATOM 819 C CA . ASP A 1 106 ? -26.736 -4.234 35.176 1.00 88.00 106 ASP A CA 1
ATOM 820 C C . ASP A 1 106 ? -25.406 -4.965 34.946 1.00 88.00 106 ASP A C 1
ATOM 822 O O . ASP A 1 106 ? -24.600 -4.536 34.116 1.00 88.00 106 ASP A O 1
ATOM 826 N N . ARG A 1 107 ? -25.167 -6.079 35.651 1.00 87.38 107 ARG A N 1
ATOM 827 C CA . ARG A 1 107 ? -23.973 -6.910 35.435 1.00 87.38 107 ARG A CA 1
ATOM 828 C C . ARG A 1 107 ? -24.001 -7.606 34.076 1.00 87.38 107 ARG A C 1
ATOM 830 O O . ARG A 1 107 ? -22.961 -7.660 33.426 1.00 87.38 107 ARG A O 1
ATOM 837 N N . GLU A 1 108 ? -25.156 -8.116 33.654 1.00 94.25 108 GLU A N 1
ATOM 838 C CA . GLU A 1 108 ? -25.333 -8.730 32.333 1.00 94.25 108 GLU A CA 1
ATOM 839 C C . GLU A 1 108 ? -25.085 -7.705 31.218 1.00 94.25 108 GLU A C 1
ATOM 841 O O . GLU A 1 108 ? -24.267 -7.940 30.330 1.00 94.25 108 GLU A O 1
ATOM 846 N N . ALA A 1 109 ? -25.674 -6.511 31.331 1.00 89.25 109 ALA A N 1
ATOM 847 C CA . ALA A 1 109 ? -25.437 -5.418 30.392 1.00 89.25 109 ALA A CA 1
ATOM 848 C C . ALA A 1 109 ? -23.965 -4.966 30.375 1.00 89.25 109 ALA A C 1
ATOM 850 O O . ALA A 1 109 ? -23.409 -4.691 29.315 1.00 89.25 109 ALA A O 1
ATOM 851 N N . ALA A 1 110 ? -23.306 -4.897 31.536 1.00 87.50 110 ALA A N 1
ATOM 852 C CA . ALA A 1 110 ? -21.882 -4.575 31.615 1.00 87.50 110 ALA A CA 1
ATOM 853 C C . ALA A 1 110 ? -20.993 -5.668 30.996 1.00 87.50 110 ALA A C 1
ATOM 855 O O . ALA A 1 110 ? -19.950 -5.354 30.423 1.00 87.50 110 ALA A O 1
ATOM 856 N N . ALA A 1 111 ? -21.371 -6.943 31.119 1.00 92.56 111 ALA A N 1
ATOM 857 C CA . ALA A 1 111 ? -20.658 -8.043 30.479 1.00 92.56 111 ALA A CA 1
ATOM 858 C C . ALA A 1 111 ? -20.776 -7.961 28.950 1.00 92.56 111 ALA A C 1
ATOM 860 O O . ALA A 1 111 ? -19.750 -8.005 28.273 1.00 92.56 111 ALA A O 1
ATOM 861 N N . ALA A 1 112 ? -21.988 -7.736 28.432 1.00 93.31 112 ALA A N 1
ATOM 862 C CA . ALA A 1 112 ? -22.236 -7.562 27.001 1.00 93.31 112 ALA A CA 1
ATOM 863 C C . ALA A 1 112 ? -21.466 -6.365 26.412 1.00 93.31 112 ALA A C 1
ATOM 865 O O . ALA A 1 112 ? -20.831 -6.486 25.366 1.00 93.31 112 ALA A O 1
ATOM 866 N N . ASP A 1 113 ? -21.440 -5.222 27.108 1.00 91.00 113 ASP A N 1
ATOM 867 C CA . ASP A 1 113 ? -20.676 -4.046 26.669 1.00 91.00 113 ASP A CA 1
ATOM 868 C C . ASP A 1 113 ? -19.169 -4.328 26.569 1.00 91.00 113 ASP A C 1
ATOM 870 O O . ASP A 1 113 ? -18.521 -3.896 25.614 1.00 91.00 113 ASP A O 1
ATOM 874 N N . ARG A 1 114 ? -18.600 -5.058 27.540 1.00 91.25 114 ARG A N 1
ATOM 875 C CA . ARG A 1 114 ? -17.175 -5.438 27.526 1.00 91.25 114 ARG A CA 1
ATOM 876 C C . ARG A 1 114 ? -16.858 -6.427 26.415 1.00 91.25 114 ARG A C 1
ATOM 878 O O . ARG A 1 114 ? -15.789 -6.332 25.817 1.00 91.25 114 ARG A O 1
ATOM 885 N N . GLU A 1 115 ? -17.758 -7.372 26.154 1.00 95.19 115 GLU A N 1
ATOM 886 C CA . GLU A 1 115 ? -17.628 -8.316 25.044 1.00 95.19 115 GLU A CA 1
ATOM 887 C C . GLU A 1 115 ? -17.622 -7.571 23.705 1.00 95.19 115 GLU A C 1
ATOM 889 O O . GLU A 1 115 ? -16.702 -7.752 22.907 1.00 95.19 115 GLU A O 1
ATOM 894 N N . GLN A 1 116 ? -18.556 -6.637 23.506 1.00 92.50 116 GLN A N 1
ATOM 895 C CA . GLN A 1 116 ? -18.582 -5.806 22.304 1.00 92.50 116 GLN A CA 1
ATOM 896 C C . GLN A 1 116 ? -17.322 -4.937 22.183 1.00 92.50 116 GLN A C 1
ATOM 898 O O . GLN A 1 116 ? -16.717 -4.872 21.117 1.00 92.50 116 GLN A O 1
ATOM 903 N N . ALA A 1 117 ? -16.871 -4.307 23.270 1.00 88.94 117 ALA A N 1
ATOM 904 C CA . ALA A 1 117 ? -15.642 -3.515 23.266 1.00 88.94 117 ALA A CA 1
ATOM 905 C C . ALA A 1 117 ? -14.386 -4.366 22.993 1.00 88.94 117 ALA A C 1
ATOM 907 O O . ALA A 1 117 ? -13.400 -3.867 22.443 1.00 88.94 117 ALA A O 1
ATOM 908 N N . ALA A 1 118 ? -14.374 -5.641 23.392 1.00 93.88 118 ALA A N 1
ATOM 909 C CA . ALA A 1 118 ? -13.314 -6.578 23.030 1.00 93.88 118 ALA A CA 1
ATOM 910 C C . ALA A 1 118 ? -13.356 -6.906 21.529 1.00 93.88 118 ALA A C 1
ATOM 912 O O . ALA A 1 118 ? -12.325 -6.787 20.866 1.00 93.88 118 ALA A O 1
ATOM 913 N N . ALA A 1 119 ? -14.540 -7.209 20.988 1.00 94.38 119 ALA A N 1
ATOM 914 C CA . ALA A 1 119 ? -14.734 -7.463 19.562 1.00 94.38 119 ALA A CA 1
ATOM 915 C C . ALA A 1 119 ? -14.313 -6.263 18.694 1.00 94.38 119 ALA A C 1
ATOM 917 O O . ALA A 1 119 ? -13.585 -6.435 17.716 1.00 94.38 119 ALA A O 1
ATOM 918 N N . ASP A 1 120 ? -14.685 -5.041 19.088 1.00 92.69 120 ASP A N 1
ATOM 919 C CA . ASP A 1 120 ? -14.297 -3.808 18.394 1.00 92.69 120 ASP A CA 1
ATOM 920 C C . ASP A 1 120 ? -12.764 -3.641 18.360 1.00 92.69 120 ASP A C 1
ATOM 922 O O . ASP A 1 120 ? -12.180 -3.318 17.324 1.00 92.69 120 ASP A O 1
ATOM 926 N N . ARG A 1 121 ? -12.078 -3.90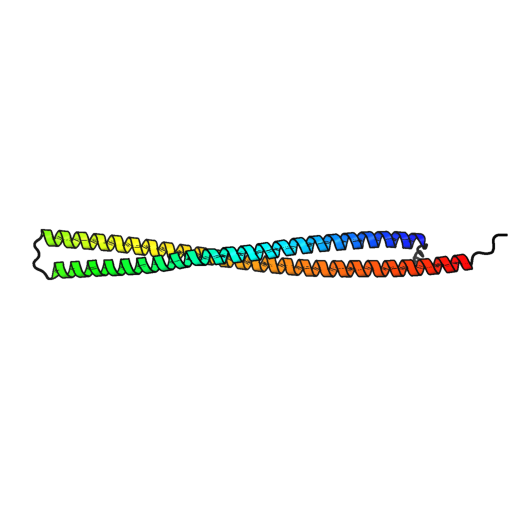8 19.481 1.00 93.44 121 ARG A N 1
ATOM 927 C CA . ARG A 1 121 ? -10.608 -3.840 19.556 1.00 93.44 121 ARG A CA 1
ATOM 928 C C . ARG A 1 121 ? -9.934 -4.894 18.683 1.00 93.44 121 ARG A C 1
ATOM 930 O O . ARG A 1 121 ? -8.904 -4.601 18.074 1.00 93.44 121 ARG A O 1
ATOM 937 N N . ASP A 1 122 ? -10.483 -6.102 18.621 1.00 95.69 122 ASP A N 1
ATOM 938 C CA . ASP A 1 122 ? -9.951 -7.163 17.766 1.00 95.69 122 ASP A CA 1
ATOM 939 C C . ASP A 1 122 ? -10.165 -6.858 16.278 1.00 95.69 122 ASP A C 1
ATOM 941 O O . ASP A 1 122 ? -9.241 -7.058 15.484 1.00 95.69 122 ASP A O 1
ATOM 945 N N . ALA A 1 123 ? -11.306 -6.270 15.906 1.00 92.00 123 ALA A N 1
ATOM 946 C CA . ALA A 1 123 ? -11.544 -5.772 14.552 1.00 92.00 123 ALA A CA 1
ATOM 947 C C . ALA A 1 123 ? -10.503 -4.712 14.149 1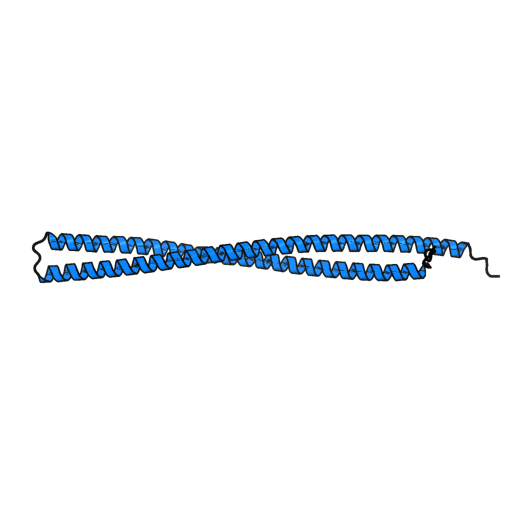.00 92.00 123 ALA A C 1
ATOM 949 O O . ALA A 1 123 ? -9.878 -4.827 13.093 1.00 92.00 123 ALA A O 1
ATOM 950 N N . VAL A 1 124 ? -10.219 -3.747 15.030 1.00 94.44 124 VAL A N 1
ATOM 951 C CA . VAL A 1 124 ? -9.199 -2.714 14.780 1.00 94.44 124 VAL A CA 1
ATOM 952 C C . VAL A 1 124 ? -7.799 -3.327 14.651 1.00 94.44 124 VAL A C 1
ATOM 954 O O . VAL A 1 124 ? -7.011 -2.919 13.797 1.00 94.44 124 VAL A O 1
ATOM 957 N N . ARG A 1 125 ? -7.455 -4.340 15.457 1.00 95.75 125 ARG A N 1
ATOM 958 C CA . ARG A 1 125 ? -6.170 -5.055 15.317 1.00 95.75 125 ARG A CA 1
ATOM 959 C C . ARG A 1 125 ? -6.054 -5.755 13.967 1.00 95.75 125 ARG A C 1
ATOM 961 O O . ARG A 1 125 ? -4.998 -5.666 13.337 1.00 95.75 125 ARG A O 1
ATOM 968 N N . ALA A 1 126 ? -7.112 -6.437 13.531 1.00 94.19 126 ALA A N 1
ATOM 969 C CA . ALA A 1 126 ? -7.155 -7.097 12.230 1.00 94.19 126 ALA A CA 1
ATOM 970 C C . ALA A 1 126 ? -6.989 -6.079 11.091 1.00 94.19 126 ALA A C 1
ATOM 972 O O . ALA A 1 126 ? -6.170 -6.288 10.193 1.00 94.19 126 ALA A O 1
ATOM 973 N N . TYR A 1 127 ? -7.674 -4.939 11.189 1.00 94.44 127 TYR A N 1
ATOM 974 C CA . TYR A 1 127 ? -7.525 -3.823 10.264 1.00 94.44 127 TYR A CA 1
ATOM 975 C C . TYR A 1 127 ? -6.082 -3.299 10.201 1.00 94.44 127 TYR A C 1
ATOM 977 O O . TYR A 1 127 ? -5.490 -3.222 9.126 1.00 94.44 127 TYR A O 1
ATOM 985 N N . LEU A 1 128 ? -5.458 -2.996 11.346 1.00 93.19 128 LEU A N 1
ATOM 986 C CA . LEU A 1 128 ? -4.077 -2.498 11.383 1.00 93.19 128 LEU A CA 1
ATOM 987 C C . LEU A 1 128 ? -3.085 -3.504 10.787 1.00 93.19 128 LEU A C 1
ATOM 989 O O . LEU A 1 128 ? -2.097 -3.116 10.159 1.00 93.19 128 LEU A O 1
ATOM 993 N N . TRP A 1 129 ? -3.335 -4.801 10.971 1.00 95.56 129 TRP A N 1
ATOM 994 C CA . TRP A 1 129 ? -2.544 -5.845 10.330 1.00 95.56 129 TRP A CA 1
ATOM 995 C C . TRP A 1 129 ? -2.712 -5.837 8.805 1.00 95.56 129 TRP A C 1
ATOM 997 O O . TRP A 1 129 ? -1.715 -5.925 8.086 1.00 95.56 129 TRP A O 1
ATOM 1007 N N . GLN A 1 130 ? -3.939 -5.664 8.308 1.00 93.44 130 GLN A N 1
ATOM 1008 C CA . GLN A 1 130 ? -4.206 -5.499 6.880 1.00 93.44 130 GLN A CA 1
ATOM 1009 C C . GLN A 1 130 ? -3.499 -4.259 6.315 1.00 93.44 130 GLN A C 1
ATOM 1011 O O . GLN A 1 130 ? -2.765 -4.389 5.340 1.00 93.44 130 GLN A O 1
ATOM 1016 N N . VAL A 1 131 ? -3.609 -3.094 6.963 1.00 92.69 131 VAL A N 1
ATOM 1017 C CA . VAL A 1 131 ? -2.918 -1.861 6.537 1.00 92.69 131 VAL A CA 1
ATOM 1018 C C . VAL A 1 131 ? -1.410 -2.075 6.418 1.00 92.69 131 VAL A C 1
ATOM 1020 O O . VAL A 1 131 ? -0.809 -1.681 5.422 1.00 92.69 131 VAL A O 1
ATOM 1023 N N . ARG A 1 132 ? -0.779 -2.753 7.386 1.00 94.19 132 ARG A N 1
ATOM 1024 C CA . ARG A 1 132 ? 0.660 -3.066 7.315 1.00 94.19 132 ARG A CA 1
ATOM 1025 C C . ARG A 1 132 ? 1.007 -3.941 6.114 1.00 94.19 132 ARG A C 1
ATOM 1027 O O . ARG A 1 132 ? 2.043 -3.724 5.487 1.00 94.19 132 ARG A O 1
ATOM 1034 N N . ARG A 1 133 ? 0.164 -4.923 5.783 1.00 95.19 133 ARG A N 1
ATOM 1035 C CA . ARG A 1 133 ? 0.355 -5.758 4.588 1.00 95.19 133 ARG A CA 1
ATOM 1036 C C . ARG A 1 133 ? 0.231 -4.943 3.308 1.00 95.19 133 ARG A C 1
ATOM 1038 O O . ARG A 1 133 ? 1.083 -5.084 2.437 1.00 95.19 133 ARG A O 1
ATOM 1045 N N . GLU 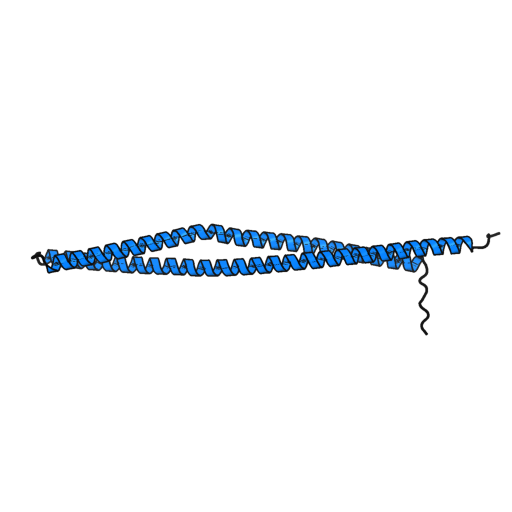A 1 134 ? -0.774 -4.079 3.217 1.00 93.62 134 GLU A N 1
ATOM 1046 C CA . GLU A 1 134 ? -0.978 -3.205 2.059 1.00 93.62 134 GLU A CA 1
ATOM 1047 C C . GLU A 1 134 ? 0.181 -2.209 1.887 1.00 93.62 134 GLU A C 1
ATOM 1049 O O . GLU A 1 134 ? 0.670 -2.018 0.775 1.00 93.62 134 GLU A O 1
ATOM 1054 N N . GLN A 1 135 ? 0.696 -1.638 2.981 1.00 92.56 135 GLN A N 1
ATOM 1055 C CA . GLN A 1 135 ? 1.883 -0.775 2.963 1.00 92.56 135 GLN A CA 1
ATOM 1056 C C . GLN A 1 135 ? 3.139 -1.526 2.504 1.00 92.56 135 GLN A C 1
ATOM 1058 O O . GLN A 1 135 ? 3.908 -1.006 1.695 1.00 92.56 135 GLN A O 1
ATOM 1063 N N . ALA A 1 136 ? 3.346 -2.758 2.978 1.00 94.88 136 ALA A N 1
ATOM 1064 C CA . ALA A 1 136 ? 4.460 -3.592 2.533 1.00 94.88 136 ALA A CA 1
ATOM 1065 C C . ALA A 1 136 ? 4.345 -3.949 1.041 1.00 94.88 136 ALA A C 1
ATOM 1067 O O . ALA A 1 136 ? 5.339 -3.889 0.314 1.00 94.88 136 ALA A O 1
ATOM 1068 N N . ALA A 1 137 ? 3.136 -4.267 0.567 1.00 93.12 137 ALA A N 1
ATOM 1069 C CA . ALA A 1 137 ? 2.867 -4.510 -0.847 1.00 93.12 137 ALA A CA 1
ATOM 1070 C C . ALA A 1 137 ? 3.148 -3.256 -1.690 1.00 93.12 137 ALA A C 1
ATOM 1072 O O . ALA A 1 137 ? 3.900 -3.331 -2.657 1.00 93.12 137 ALA A O 1
ATOM 1073 N N . ALA A 1 138 ? 2.646 -2.090 -1.273 1.00 93.31 138 ALA A N 1
ATOM 1074 C CA . ALA A 1 138 ? 2.910 -0.810 -1.928 1.00 93.31 138 ALA A CA 1
ATOM 1075 C C . ALA A 1 138 ? 4.414 -0.477 -1.987 1.00 93.31 138 ALA A C 1
ATOM 1077 O O . ALA A 1 138 ? 4.915 -0.026 -3.015 1.00 93.31 138 ALA A O 1
ATOM 1078 N N . ALA A 1 139 ? 5.168 -0.737 -0.915 1.00 94.19 139 ALA A N 1
ATOM 1079 C CA . ALA A 1 139 ? 6.617 -0.545 -0.906 1.00 94.19 139 ALA A CA 1
ATOM 1080 C C . ALA A 1 139 ? 7.334 -1.480 -1.899 1.00 94.19 139 ALA A C 1
ATOM 1082 O O . ALA A 1 139 ? 8.236 -1.042 -2.617 1.00 94.19 139 ALA A O 1
ATOM 1083 N N . SER A 1 140 ? 6.916 -2.748 -1.971 1.00 96.00 140 SER A N 1
ATOM 1084 C CA . SER A 1 140 ? 7.432 -3.714 -2.949 1.00 96.00 140 SER A CA 1
ATOM 1085 C C . SER A 1 140 ? 7.147 -3.271 -4.387 1.00 96.00 140 SER A C 1
ATOM 1087 O O . SER A 1 140 ? 8.048 -3.272 -5.229 1.00 96.00 140 SER A O 1
ATOM 1089 N N . ASP A 1 141 ? 5.923 -2.807 -4.643 1.00 93.56 141 ASP A N 1
ATOM 1090 C CA . ASP A 1 141 ? 5.468 -2.293 -5.934 1.00 93.56 141 ASP A CA 1
ATOM 1091 C C . ASP A 1 141 ? 6.301 -1.084 -6.386 1.00 93.56 141 ASP A C 1
ATOM 1093 O O . ASP A 1 141 ? 6.789 -1.047 -7.519 1.00 93.56 141 ASP A O 1
ATOM 1097 N N . ARG A 1 142 ? 6.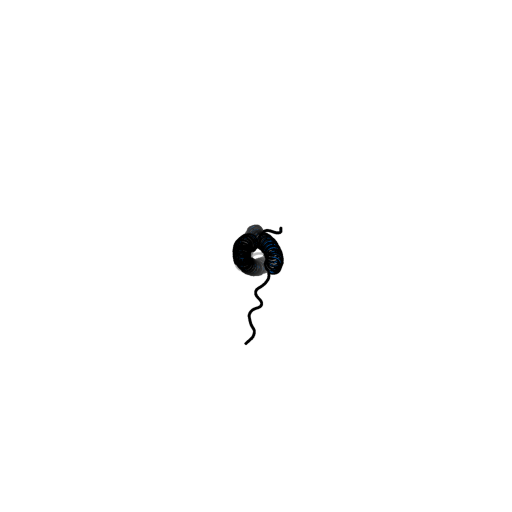564 -0.132 -5.480 1.00 93.25 142 ARG A N 1
ATOM 1098 C CA . ARG A 1 142 ? 7.453 1.010 -5.750 1.00 93.25 142 ARG A CA 1
ATOM 1099 C C . ARG A 1 142 ? 8.892 0.589 -6.015 1.00 93.25 142 ARG A C 1
ATOM 1101 O O . ARG A 1 142 ? 9.540 1.137 -6.904 1.00 93.25 142 ARG A O 1
ATOM 1108 N N . ALA A 1 143 ? 9.403 -0.394 -5.276 1.00 95.94 143 ALA A N 1
ATOM 1109 C CA . ALA A 1 143 ? 10.739 -0.929 -5.517 1.00 95.94 143 ALA A CA 1
ATOM 1110 C C . ALA A 1 143 ? 10.835 -1.616 -6.890 1.00 95.94 143 ALA A C 1
ATOM 1112 O O . ALA A 1 143 ? 11.849 -1.467 -7.573 1.00 95.94 143 ALA A O 1
ATOM 1113 N N . ALA A 1 144 ? 9.790 -2.337 -7.311 1.00 92.25 144 ALA A N 1
ATOM 1114 C CA . ALA A 1 144 ? 9.696 -2.923 -8.646 1.00 92.25 144 ALA A CA 1
ATOM 1115 C C . ALA A 1 144 ? 9.654 -1.843 -9.733 1.00 92.25 144 ALA A C 1
ATOM 1117 O O . ALA A 1 144 ? 10.480 -1.878 -10.637 1.00 92.25 144 ALA A O 1
ATOM 1118 N N . ALA A 1 145 ? 8.798 -0.828 -9.587 1.00 91.19 145 ALA A N 1
ATOM 1119 C CA . ALA A 1 145 ? 8.764 0.325 -10.488 1.00 91.19 145 ALA A CA 1
ATOM 1120 C C . ALA A 1 145 ? 10.126 1.046 -10.575 1.00 91.19 145 ALA A C 1
ATOM 1122 O O . ALA A 1 145 ? 10.557 1.467 -11.645 1.00 91.19 145 ALA A O 1
ATOM 1123 N N . GLY A 1 146 ? 10.845 1.162 -9.455 1.00 94.38 146 GLY A N 1
ATOM 1124 C CA . GLY A 1 146 ? 12.190 1.733 -9.425 1.00 94.38 146 GLY A CA 1
ATOM 1125 C C . GLY A 1 146 ? 13.234 0.899 -10.178 1.00 94.38 146 GLY A C 1
ATOM 1126 O O . GLY A 1 146 ? 14.138 1.478 -10.778 1.00 94.38 146 GLY A O 1
ATOM 1127 N N . ARG A 1 147 ? 13.128 -0.438 -10.162 1.00 96.62 147 ARG A N 1
ATOM 1128 C CA . ARG A 1 147 ? 13.974 -1.323 -10.986 1.00 96.62 147 ARG A CA 1
ATOM 1129 C C . ARG A 1 147 ? 13.632 -1.180 -12.463 1.00 96.62 147 ARG A C 1
ATOM 1131 O O . ARG A 1 147 ? 14.527 -0.914 -13.252 1.00 96.62 147 ARG A O 1
ATOM 1138 N N . ASP A 1 148 ? 12.348 -1.209 -12.791 1.00 92.75 148 ASP A N 1
ATOM 1139 C CA . ASP A 1 148 ? 11.846 -1.050 -14.153 1.00 92.75 148 ASP A CA 1
ATOM 1140 C C . ASP A 1 148 ? 12.375 0.230 -14.820 1.00 92.75 148 ASP A C 1
ATOM 1142 O O . ASP A 1 148 ? 12.908 0.175 -15.924 1.00 92.75 148 ASP A O 1
ATOM 1146 N N . ARG A 1 149 ? 12.339 1.372 -14.118 1.00 94.12 149 ARG A N 1
ATOM 1147 C CA . ARG A 1 149 ? 12.895 2.642 -14.625 1.00 94.12 149 ARG A CA 1
ATOM 1148 C C . ARG A 1 149 ? 14.412 2.589 -14.853 1.00 94.12 149 ARG A C 1
ATOM 1150 O O . ARG A 1 149 ? 14.912 3.232 -15.775 1.00 94.12 149 ARG A O 1
ATOM 1157 N N . LYS A 1 150 ? 15.161 1.855 -14.017 1.00 96.81 150 LYS A N 1
ATOM 1158 C CA . LYS A 1 150 ? 16.614 1.665 -14.201 1.00 96.81 150 LYS A CA 1
ATOM 1159 C C . LYS A 1 150 ? 16.898 0.809 -15.427 1.00 96.81 150 LYS A C 1
ATOM 1161 O O . LYS A 1 150 ? 17.761 1.176 -16.219 1.00 96.81 150 LYS A O 1
ATOM 1166 N N . ASP A 1 151 ? 16.143 -0.267 -15.604 1.00 93.44 151 ASP A N 1
ATOM 1167 C CA . ASP A 1 151 ? 16.271 -1.152 -16.760 1.00 93.44 151 ASP A CA 1
ATOM 1168 C C . ASP A 1 151 ? 15.904 -0.403 -18.049 1.00 93.44 151 ASP A C 1
ATOM 1170 O O . ASP A 1 151 ? 16.638 -0.464 -19.030 1.00 93.44 151 ASP A O 1
ATOM 1174 N N . SER A 1 152 ? 14.843 0.412 -18.033 1.00 91.50 152 SER A N 1
ATOM 1175 C CA . SER A 1 152 ? 14.489 1.307 -19.145 1.00 91.50 152 SER A CA 1
ATOM 1176 C C . SER A 1 152 ? 15.580 2.330 -19.464 1.00 91.50 152 SER A C 1
ATOM 1178 O O . SER A 1 152 ? 15.813 2.646 -20.629 1.00 91.50 152 SER A O 1
ATOM 1180 N N . ALA A 1 153 ? 16.251 2.877 -18.447 1.00 93.69 153 ALA A N 1
ATOM 1181 C CA . ALA A 1 153 ? 17.368 3.792 -18.657 1.00 93.69 153 ALA A CA 1
ATOM 1182 C C . ALA A 1 153 ? 18.565 3.081 -19.305 1.00 93.69 153 ALA A C 1
ATOM 1184 O O . ALA A 1 153 ? 19.121 3.607 -20.266 1.00 93.69 153 ALA A O 1
ATOM 1185 N N . ALA A 1 154 ? 18.913 1.882 -18.830 1.00 94.62 154 ALA A N 1
ATOM 1186 C CA . ALA A 1 154 ? 19.967 1.064 -19.425 1.00 94.62 154 ALA A CA 1
ATOM 1187 C C . ALA A 1 154 ? 19.647 0.696 -20.883 1.00 94.62 154 ALA A C 1
ATOM 1189 O O . ALA A 1 154 ? 20.513 0.801 -21.750 1.00 94.62 154 ALA A O 1
ATOM 1190 N N . ASP A 1 155 ? 18.391 0.341 -21.161 1.00 92.00 155 ASP A N 1
ATOM 1191 C CA . ASP A 1 155 ? 17.896 0.041 -22.503 1.00 92.00 155 ASP A CA 1
ATOM 1192 C C . ASP A 1 155 ? 18.060 1.236 -23.457 1.00 92.00 155 ASP A C 1
ATOM 1194 O O . ASP A 1 155 ? 18.575 1.073 -24.565 1.00 92.00 155 ASP A O 1
ATOM 1198 N N . ARG A 1 156 ? 17.700 2.450 -23.019 1.00 93.44 156 ARG A N 1
ATOM 1199 C CA . ARG A 1 156 ? 17.907 3.679 -23.805 1.00 93.44 156 ARG A CA 1
ATOM 1200 C C . ARG A 1 156 ? 19.385 3.960 -24.070 1.00 93.44 156 ARG A C 1
ATOM 1202 O O . ARG A 1 156 ? 19.743 4.264 -25.202 1.00 93.44 156 ARG A O 1
ATOM 1209 N N . THR A 1 157 ? 20.251 3.816 -23.064 1.00 96.38 157 THR A N 1
ATOM 1210 C CA . THR A 1 157 ? 21.705 3.981 -23.244 1.00 96.38 157 THR A CA 1
ATOM 1211 C C . THR A 1 157 ? 22.269 2.963 -24.236 1.00 96.38 157 THR A C 1
ATOM 1213 O O . THR A 1 157 ? 23.098 3.315 -25.069 1.00 96.38 157 THR A O 1
ATOM 1216 N N . ALA A 1 158 ? 21.806 1.711 -24.200 1.00 91.00 158 ALA A N 1
ATOM 1217 C CA . ALA A 1 158 ? 22.215 0.705 -25.176 1.00 91.00 158 ALA A CA 1
ATOM 1218 C C . ALA A 1 158 ? 21.720 1.044 -26.594 1.00 91.00 158 ALA A C 1
ATOM 1220 O O . ALA A 1 158 ? 22.451 0.861 -27.561 1.00 91.00 158 ALA A O 1
ATOM 1221 N N . ALA A 1 159 ? 20.489 1.549 -26.731 1.00 91.00 159 ALA A N 1
ATOM 1222 C CA . ALA A 1 159 ? 19.953 2.008 -28.014 1.00 91.00 159 ALA A CA 1
ATOM 1223 C C . ALA A 1 159 ? 20.737 3.208 -28.582 1.00 91.00 159 ALA A C 1
ATOM 1225 O O . ALA A 1 159 ? 20.980 3.266 -29.783 1.00 91.00 159 ALA A O 1
ATOM 1226 N N . GLU A 1 160 ? 21.161 4.142 -27.731 1.00 95.31 160 GLU A N 1
ATOM 1227 C CA . GLU A 1 160 ? 22.024 5.269 -28.107 1.00 95.31 160 GLU A CA 1
ATOM 1228 C C . GLU A 1 160 ? 23.394 4.790 -28.609 1.00 95.31 160 GLU A C 1
ATOM 1230 O O . GLU A 1 160 ? 23.802 5.155 -29.707 1.00 95.31 160 GLU A O 1
ATOM 1235 N N . GLN A 1 161 ? 24.043 3.875 -27.882 1.00 94.19 161 GLN A N 1
ATOM 1236 C CA . GLN A 1 161 ? 25.314 3.274 -28.309 1.00 94.19 161 GLN A CA 1
ATOM 1237 C C . GLN A 1 161 ? 25.200 2.522 -29.641 1.00 94.19 161 GLN A C 1
ATOM 1239 O O . GLN A 1 161 ? 26.120 2.570 -30.461 1.00 94.19 161 GLN A O 1
ATOM 1244 N N . ASP A 1 162 ? 24.085 1.818 -29.863 1.00 91.12 162 ASP A N 1
ATOM 1245 C CA . ASP A 1 162 ? 23.829 1.138 -31.131 1.00 91.12 162 ASP A CA 1
ATOM 1246 C C . ASP A 1 162 ? 23.764 2.150 -32.284 1.00 91.12 162 ASP A C 1
ATOM 1248 O O . ASP A 1 162 ? 24.432 1.938 -33.296 1.00 91.12 162 ASP A O 1
ATOM 1252 N N . ARG A 1 163 ? 23.051 3.273 -32.116 1.00 90.88 163 ARG A N 1
ATOM 1253 C CA . ARG A 1 163 ? 22.966 4.346 -33.125 1.00 90.88 163 ARG A CA 1
ATOM 1254 C C . ARG A 1 163 ? 24.317 4.997 -33.396 1.00 90.88 163 ARG A C 1
ATOM 1256 O O . ARG A 1 163 ? 24.697 5.120 -34.555 1.00 90.88 163 ARG A O 1
ATOM 1263 N N . ASP A 1 164 ? 25.077 5.325 -32.352 1.00 94.50 164 ASP A N 1
ATOM 1264 C CA . ASP A 1 164 ? 26.422 5.898 -32.493 1.00 94.50 164 ASP A CA 1
ATOM 1265 C C . ASP A 1 164 ? 27.339 4.975 -33.312 1.00 94.50 164 ASP A C 1
ATOM 1267 O O . ASP A 1 164 ? 28.086 5.422 -34.190 1.00 94.50 164 ASP A O 1
ATOM 1271 N N . PHE A 1 165 ? 27.264 3.661 -33.064 1.00 90.12 165 PHE A N 1
ATOM 1272 C CA . PHE A 1 165 ? 28.006 2.669 -33.838 1.00 90.12 165 PHE A CA 1
ATOM 1273 C C . PHE A 1 165 ? 27.556 2.627 -35.304 1.00 90.12 165 PHE A C 1
ATOM 1275 O O . PHE A 1 165 ? 28.398 2.538 -36.204 1.00 90.12 165 PHE A O 1
ATOM 1282 N N . VAL A 1 166 ? 26.245 2.679 -35.559 1.00 92.12 166 VAL A N 1
ATOM 1283 C CA . VAL A 1 166 ? 25.694 2.731 -36.921 1.00 92.12 166 VAL A CA 1
ATOM 1284 C C . VAL A 1 166 ? 26.166 3.984 -37.652 1.00 92.12 166 VAL A C 1
ATOM 1286 O O . VAL A 1 166 ? 26.614 3.880 -38.794 1.00 92.12 166 VAL A O 1
ATOM 1289 N N . ASP A 1 167 ? 26.145 5.141 -36.999 1.00 92.94 167 ASP A N 1
ATOM 1290 C CA . ASP A 1 167 ? 26.566 6.410 -37.588 1.00 92.94 167 ASP A CA 1
ATOM 1291 C C . ASP A 1 167 ? 28.064 6.427 -37.902 1.00 92.94 167 ASP A C 1
ATOM 1293 O O . ASP A 1 167 ? 28.456 6.837 -38.998 1.00 92.94 167 ASP A O 1
ATOM 1297 N N . CYS A 1 168 ? 28.903 5.880 -37.018 1.00 91.94 168 CYS A N 1
ATOM 1298 C CA . CYS A 1 168 ? 30.320 5.655 -37.317 1.00 91.94 168 CYS A CA 1
ATOM 1299 C C . CYS A 1 168 ? 30.496 4.731 -38.536 1.00 91.94 168 CYS A C 1
ATOM 1301 O O . CYS A 1 168 ? 31.311 5.004 -39.420 1.00 91.94 168 CYS A O 1
ATOM 1303 N N . GLY A 1 169 ? 29.700 3.659 -38.620 1.00 89.06 169 GLY A N 1
ATOM 1304 C CA . GLY A 1 169 ? 29.694 2.739 -39.759 1.00 89.06 169 GLY A CA 1
ATOM 1305 C C . GLY A 1 169 ? 29.308 3.418 -41.076 1.00 89.06 169 GLY A C 1
ATOM 1306 O O . GLY A 1 169 ? 29.976 3.206 -42.090 1.00 89.06 169 GLY A O 1
ATOM 1307 N N . ARG A 1 170 ? 28.282 4.278 -41.058 1.00 88.38 170 ARG A N 1
ATOM 1308 C CA . ARG A 1 170 ? 27.839 5.080 -42.211 1.00 88.38 170 ARG A CA 1
ATOM 1309 C C . ARG A 1 170 ? 28.904 6.080 -42.650 1.00 88.38 170 ARG A C 1
ATOM 1311 O O . ARG A 1 170 ? 29.172 6.190 -43.846 1.00 88.38 170 ARG A O 1
ATOM 1318 N N . GLN A 1 171 ? 29.537 6.777 -41.703 1.00 92.19 171 GLN A N 1
ATOM 1319 C CA . GLN A 1 171 ? 30.638 7.703 -41.987 1.00 92.19 171 GLN A CA 1
ATOM 1320 C C . GLN A 1 171 ? 31.809 6.976 -42.654 1.00 92.19 171 GLN A C 1
ATOM 1322 O O . GLN A 1 171 ? 32.311 7.431 -43.681 1.00 92.19 171 GLN A O 1
ATOM 1327 N N . GLN A 1 172 ? 32.197 5.810 -42.132 1.00 89.94 172 GLN A N 1
ATOM 1328 C CA . GLN A 1 172 ? 33.248 4.997 -42.737 1.00 89.94 172 GLN A CA 1
ATOM 1329 C C . GLN A 1 172 ? 32.860 4.522 -44.147 1.00 89.94 172 GLN A C 1
ATOM 1331 O O . GLN A 1 172 ? 33.653 4.656 -45.078 1.00 89.94 172 GLN A O 1
ATOM 1336 N N . ALA A 1 173 ? 31.637 4.017 -44.336 1.00 87.12 173 ALA A N 1
ATOM 1337 C CA . ALA A 1 173 ? 31.141 3.592 -45.645 1.00 87.12 173 ALA A CA 1
ATOM 1338 C C . ALA A 1 173 ? 31.105 4.749 -46.661 1.00 87.12 173 ALA A C 1
ATOM 1340 O O . ALA A 1 173 ? 31.408 4.551 -47.837 1.00 87.12 173 ALA A O 1
ATOM 1341 N N . ALA A 1 174 ? 30.767 5.967 -46.226 1.00 89.81 174 ALA A N 1
ATOM 1342 C CA . ALA A 1 174 ? 30.802 7.161 -47.067 1.00 89.81 174 ALA A CA 1
ATOM 1343 C C . ALA A 1 174 ? 32.230 7.512 -47.519 1.00 89.81 174 ALA A C 1
ATOM 1345 O O . ALA A 1 174 ? 32.446 7.761 -48.704 1.00 89.81 174 ALA A O 1
ATOM 1346 N N . VAL A 1 175 ? 33.207 7.467 -46.606 1.00 92.06 175 VAL A N 1
ATOM 1347 C CA . VAL A 1 175 ? 34.626 7.696 -46.932 1.00 92.06 175 VAL A CA 1
ATOM 1348 C C . VAL A 1 175 ? 35.140 6.650 -47.921 1.00 92.06 175 VAL A C 1
ATOM 1350 O O . VAL A 1 175 ? 35.800 6.991 -48.899 1.00 92.06 175 VAL A O 1
ATOM 1353 N N . GLU A 1 176 ? 34.811 5.377 -47.714 1.00 89.56 176 GLU A N 1
ATOM 1354 C CA . GLU A 1 176 ? 35.232 4.305 -48.619 1.00 89.56 176 GLU A CA 1
ATOM 1355 C C . GLU A 1 176 ? 34.608 4.427 -50.014 1.00 89.56 176 GLU A C 1
ATOM 1357 O O . GLU A 1 176 ? 35.309 4.236 -51.008 1.00 89.56 176 GLU A O 1
ATOM 1362 N N . ARG A 1 177 ? 33.325 4.810 -50.106 1.00 88.56 177 ARG A N 1
ATOM 1363 C CA . ARG A 1 177 ? 32.673 5.121 -51.389 1.00 88.56 177 ARG A CA 1
ATOM 1364 C C . ARG A 1 177 ? 33.381 6.270 -52.113 1.00 88.56 177 ARG A C 1
ATOM 1366 O O . ARG A 1 177 ? 33.667 6.133 -53.299 1.00 88.56 177 ARG A O 1
ATOM 1373 N N . ALA A 1 178 ? 33.723 7.346 -51.401 1.00 92.62 178 ALA A N 1
ATOM 1374 C CA . ALA A 1 178 ? 34.443 8.483 -51.975 1.00 92.62 178 ALA A CA 1
ATOM 1375 C C . ALA A 1 178 ? 35.836 8.087 -52.504 1.00 92.62 178 ALA A C 1
ATOM 1377 O O . ALA A 1 178 ? 36.190 8.435 -53.628 1.00 92.62 178 ALA A O 1
ATOM 1378 N N . MET A 1 179 ? 36.600 7.289 -51.746 1.00 92.69 179 MET A N 1
ATOM 1379 C CA . MET A 1 179 ? 37.907 6.787 -52.199 1.00 92.69 179 MET A CA 1
ATOM 1380 C C . MET A 1 179 ? 37.792 5.851 -53.411 1.00 92.69 179 MET A C 1
ATOM 1382 O O . MET A 1 179 ? 38.637 5.885 -54.310 1.00 92.69 179 MET A O 1
ATOM 1386 N N . ALA A 1 180 ? 36.759 5.005 -53.452 1.00 89.94 180 ALA A N 1
ATOM 1387 C CA . ALA A 1 180 ? 36.507 4.111 -54.580 1.00 89.94 180 ALA A CA 1
ATOM 1388 C C . ALA A 1 180 ? 36.112 4.879 -55.852 1.00 89.94 180 ALA A C 1
ATOM 1390 O O . ALA A 1 180 ? 36.511 4.491 -56.950 1.00 89.94 180 ALA A O 1
ATOM 1391 N N . GLU A 1 181 ? 35.358 5.972 -55.709 1.00 91.62 181 GLU A N 1
ATOM 1392 C CA . GLU A 1 181 ? 34.995 6.867 -56.807 1.00 91.62 181 GLU A CA 1
ATOM 1393 C C . GLU A 1 181 ? 36.216 7.612 -57.362 1.00 91.62 181 GLU A C 1
ATOM 1395 O O . GLU A 1 181 ? 36.421 7.612 -58.575 1.00 91.62 181 GLU A O 1
ATOM 1400 N N . GLU A 1 182 ? 37.080 8.150 -56.494 1.00 93.00 182 GLU A N 1
ATOM 1401 C CA . GLU A 1 182 ? 38.334 8.806 -56.896 1.00 93.00 182 GLU A CA 1
ATOM 1402 C C . GLU A 1 182 ? 39.304 7.836 -57.595 1.00 93.00 182 GLU A C 1
ATOM 1404 O O . GLU A 1 182 ? 39.999 8.200 -58.543 1.00 93.00 182 GLU A O 1
ATOM 1409 N N . SER A 1 183 ? 39.310 6.568 -57.176 1.00 91.56 183 SER A N 1
ATOM 1410 C CA . SER A 1 183 ? 40.155 5.521 -57.765 1.00 91.56 183 SER A CA 1
ATOM 1411 C C . SER A 1 183 ? 39.612 4.955 -59.085 1.00 91.56 183 SER A C 1
ATOM 1413 O O . SER A 1 183 ? 40.269 4.121 -59.716 1.00 91.56 183 SER A O 1
ATOM 1415 N N . ARG A 1 184 ? 38.408 5.356 -59.517 1.00 91.06 184 ARG A N 1
ATOM 1416 C CA . ARG A 1 184 ? 37.776 4.829 -60.729 1.00 91.06 184 ARG A CA 1
ATOM 1417 C C . ARG A 1 184 ? 38.410 5.485 -61.966 1.00 91.06 184 ARG A C 1
ATOM 1419 O O . ARG A 1 184 ? 38.315 6.700 -62.123 1.00 91.06 184 ARG A O 1
ATOM 1426 N N . PRO A 1 185 ? 39.044 4.722 -62.879 1.00 83.81 185 PRO A N 1
ATOM 1427 C CA . PRO A 1 185 ? 39.667 5.305 -64.063 1.00 83.81 185 PRO A CA 1
ATOM 1428 C C . PRO A 1 185 ? 38.613 5.995 -64.945 1.00 83.81 185 PRO A C 1
ATOM 1430 O O . PRO A 1 185 ? 37.485 5.494 -65.038 1.00 83.81 185 PRO A O 1
ATOM 1433 N N . PRO A 1 186 ? 38.958 7.114 -65.616 1.00 82.00 186 PRO A N 1
ATOM 1434 C CA . PRO A 1 186 ? 38.027 7.812 -66.490 1.00 82.00 186 PRO A CA 1
ATOM 1435 C C . PRO A 1 186 ? 37.564 6.850 -67.581 1.00 82.00 186 PRO A C 1
ATOM 1437 O O . PRO A 1 186 ? 38.370 6.313 -68.345 1.00 82.00 186 PRO A O 1
ATOM 1440 N N . THR A 1 187 ? 36.259 6.601 -67.624 1.00 79.62 187 THR A N 1
ATOM 1441 C CA . THR A 1 187 ? 35.645 5.809 -68.686 1.00 79.62 187 THR A CA 1
ATOM 1442 C C . THR A 1 187 ? 35.731 6.632 -69.969 1.00 79.62 187 THR A C 1
ATOM 1444 O O . THR A 1 187 ? 35.138 7.704 -70.066 1.00 79.62 187 THR A O 1
ATOM 1447 N N . ARG A 1 188 ? 36.579 6.180 -70.898 1.00 59.81 188 ARG A N 1
ATOM 1448 C CA . ARG A 1 188 ? 36.699 6.729 -72.253 1.00 59.81 188 ARG A CA 1
ATOM 1449 C C . ARG A 1 188 ? 35.599 6.196 -73.153 1.00 59.81 188 ARG A C 1
ATOM 1451 O O . ARG A 1 188 ? 35.276 4.996 -73.011 1.00 59.81 188 ARG A O 1
#

pLDDT: mean 89.65, std 7.79, range [47.31, 96.81]